Protein AF-A0A5J4TW29-F1 (afdb_monomer)

Solvent-accessible surface area (backbone atoms only — not comparable to full-atom values): 10721 Å² total; per-residue (Å²): 131,81,81,80,64,90,59,45,61,62,57,51,34,54,49,52,53,51,44,70,73,49,84,48,68,70,59,42,59,66,46,48,63,56,48,52,51,50,58,70,63,37,66,86,73,64,82,77,48,72,50,49,56,52,32,53,50,53,51,56,61,46,43,79,75,49,58,74,69,55,19,48,53,47,49,49,49,51,36,48,57,55,53,68,50,41,78,47,36,78,70,73,42,82,52,64,59,44,53,52,44,55,75,67,43,43,51,57,58,54,45,52,50,53,51,52,58,66,67,45,69,78,65,94,61,94,71,87,48,73,64,63,62,44,52,54,48,54,53,48,39,39,48,63,63,37,71,86,45,85,77,51,72,68,58,49,52,51,55,48,50,57,51,50,57,50,54,52,53,53,54,52,52,53,50,52,53,52,58,62,66,71,64,122

Nearest PDB structures (foldseek):
  4u2x-assembly1_D  TM=4.309E-01  e=1.223E+00  Homo sapiens
  4txr-assembly1_A  TM=4.169E-01  e=2.842E+00  Homo sapiens
  8cdj-assembly1_D  TM=3.980E-01  e=2.330E+00  Homo sapiens
  5f3p-assembly1_A  TM=2.237E-01  e=1.350E+00  Entamoeba histolytica
  5f3p-assembly1_B  TM=2.177E-01  e=5.981E+00  Entamoeba histolytica

pLDDT: mean 74.53, std 14.78, range [36.56, 93.69]

Foldseek 3Di:
DDPPPQQELVVLVVLLVVLVPDPDPVVSVVSLVVSLVSVLPYPDDDPPDPSNLVSLLSLLVPLQVDDPVSNLSSLVVLLCLLCNCVVVVVVVDDNPSLVSCVVSVSLVSLVVVLVVVLVPPPPPDPDPDPVLVSLVSSLSSSCSSCVVPPDDPVNVVSNVSSVVVNVVVVVVVVVVVVVVVVPD

Secondary structure (DSSP, 8-state):
--------HHHHHHHHHHHHH---HHHHHHHHHHHHHHHHTSPP-STT-HHHHHHHHHHHHHTTTS-HHHHHHHHHHHHHHHHTTHHHHTTT---HHHHHHHHTTHHHHHHHHHHHHHHS----S---STHHHHHHHHHHHHHHHHTTSPPPHHHHHHHHHHHHHHHHHHHHHHHHHHHHTT--

Mean predicted aligned error: 10.04 Å

Organism: NCBI:txid222440

Structure (mmCIF, N/CA/C/O backbone):
data_AF-A0A5J4TW29-F1
#
_entry.id   AF-A0A5J4TW29-F1
#
loop_
_atom_site.group_PDB
_atom_site.id
_atom_site.type_symbol
_atom_site.label_atom_id
_atom_site.label_alt_id
_atom_site.label_comp_id
_atom_site.label_asym_id
_atom_site.label_entity_id
_atom_site.label_seq_id
_atom_site.pdbx_PDB_ins_code
_atom_site.Cartn_x
_atom_site.Cartn_y
_atom_site.Cartn_z
_atom_site.occupancy
_atom_site.B_iso_or_equiv
_atom_site.auth_seq_id
_atom_site.auth_comp_id
_atom_site.auth_asym_id
_atom_site.auth_atom_id
_atom_site.pdbx_PDB_model_num
ATOM 1 N N . MET A 1 1 ? 11.255 29.509 -7.194 1.00 36.56 1 MET A N 1
ATOM 2 C CA . MET A 1 1 ? 10.999 28.112 -7.599 1.00 36.56 1 MET A CA 1
ATOM 3 C C . MET A 1 1 ? 12.297 27.361 -7.401 1.00 36.56 1 MET A C 1
ATOM 5 O O . MET A 1 1 ? 13.252 27.660 -8.103 1.00 36.56 1 MET A O 1
ATOM 9 N N . GLU A 1 2 ? 12.384 26.506 -6.385 1.00 37.00 2 GLU A N 1
ATOM 10 C CA . GLU A 1 2 ? 13.571 25.669 -6.191 1.00 37.00 2 GLU A CA 1
ATOM 11 C C . GLU A 1 2 ? 13.699 24.703 -7.373 1.00 37.00 2 GLU A C 1
ATOM 13 O O . GLU A 1 2 ? 12.714 24.090 -7.790 1.00 37.00 2 GLU A O 1
ATOM 18 N N . HIS A 1 3 ? 14.902 24.608 -7.942 1.00 38.72 3 HIS A N 1
ATOM 19 C CA . HIS A 1 3 ? 15.234 23.616 -8.955 1.00 38.72 3 HIS A CA 1
ATOM 20 C C . HIS A 1 3 ? 14.997 22.225 -8.363 1.00 38.72 3 HIS A C 1
ATOM 22 O O . HIS A 1 3 ? 15.774 21.764 -7.526 1.00 38.72 3 HIS A O 1
ATOM 28 N N . VAL A 1 4 ? 13.928 21.552 -8.793 1.00 48.81 4 VAL A N 1
ATOM 29 C CA . VAL A 1 4 ? 13.766 20.124 -8.531 1.00 48.81 4 VAL A CA 1
ATOM 30 C C . VAL A 1 4 ? 14.910 19.439 -9.270 1.00 48.81 4 VAL A C 1
ATOM 32 O O . VAL A 1 4 ? 14.955 19.400 -10.498 1.00 48.81 4 VAL A O 1
ATOM 35 N N . SER A 1 5 ? 15.895 19.012 -8.490 1.00 54.62 5 SER A N 1
ATOM 36 C CA . SER A 1 5 ? 17.047 18.218 -8.902 1.00 54.62 5 SER A CA 1
ATOM 37 C C . SER A 1 5 ? 16.583 17.025 -9.742 1.00 54.62 5 SER A C 1
ATOM 39 O O . SER A 1 5 ? 15.454 16.572 -9.577 1.00 54.62 5 SER A O 1
ATOM 41 N N . ASN A 1 6 ? 17.442 16.499 -10.622 1.00 66.81 6 ASN A N 1
ATOM 42 C CA . ASN A 1 6 ? 17.142 15.324 -11.451 1.00 66.81 6 ASN A CA 1
ATOM 43 C C . ASN A 1 6 ? 16.607 14.161 -10.589 1.00 66.81 6 ASN A C 1
ATOM 45 O O . ASN A 1 6 ? 17.381 13.423 -9.977 1.00 66.81 6 ASN A O 1
ATOM 49 N N . ILE A 1 7 ? 15.281 14.008 -10.525 1.00 76.25 7 ILE A N 1
ATOM 50 C CA . ILE A 1 7 ? 14.615 12.913 -9.823 1.00 76.25 7 ILE A CA 1
ATOM 51 C C . ILE A 1 7 ? 14.843 11.646 -10.643 1.00 76.25 7 ILE A C 1
ATOM 53 O O . ILE A 1 7 ? 14.504 11.574 -11.822 1.00 76.25 7 ILE A O 1
ATOM 57 N N . THR A 1 8 ? 15.436 10.636 -10.011 1.00 82.12 8 THR A N 1
ATOM 58 C CA . THR A 1 8 ? 15.751 9.351 -10.647 1.00 82.12 8 THR A CA 1
ATOM 59 C C . THR A 1 8 ? 15.129 8.204 -9.852 1.00 82.12 8 THR A C 1
ATOM 61 O O . THR A 1 8 ? 14.821 8.379 -8.671 1.00 82.12 8 THR A O 1
ATOM 64 N N . PRO A 1 9 ? 15.011 6.989 -10.424 1.00 82.38 9 PRO A N 1
ATOM 65 C CA . PRO A 1 9 ? 14.673 5.789 -9.655 1.00 82.38 9 PRO A CA 1
ATOM 66 C C . PRO A 1 9 ? 15.506 5.625 -8.375 1.00 82.38 9 PRO A C 1
ATOM 68 O O . PRO A 1 9 ? 14.999 5.175 -7.351 1.00 82.38 9 PRO A O 1
ATOM 71 N N . ARG A 1 10 ? 16.777 6.051 -8.392 1.00 87.25 10 ARG A N 1
ATOM 72 C CA . ARG A 1 10 ? 17.671 5.969 -7.229 1.00 87.25 10 ARG A CA 1
ATOM 73 C C . ARG A 1 10 ? 17.236 6.891 -6.089 1.00 87.25 10 ARG A C 1
ATOM 75 O O . ARG A 1 10 ? 17.415 6.528 -4.932 1.00 87.25 10 ARG A O 1
ATOM 82 N N . SER A 1 11 ? 16.602 8.021 -6.402 1.00 89.44 11 SER A N 1
ATOM 83 C CA . SER A 1 11 ? 16.023 8.935 -5.412 1.00 89.44 11 SER A CA 1
ATOM 84 C C . SER A 1 11 ? 14.931 8.255 -4.573 1.00 89.44 11 SER A C 1
ATOM 86 O O . SER A 1 11 ? 14.830 8.534 -3.381 1.00 89.44 11 SER A O 1
ATOM 88 N N . ILE A 1 12 ? 14.159 7.326 -5.158 1.00 89.25 12 ILE A N 1
ATOM 89 C CA . ILE A 1 12 ? 13.154 6.530 -4.428 1.00 89.25 12 ILE A CA 1
ATOM 90 C C . ILE A 1 12 ? 13.850 5.607 -3.427 1.00 89.25 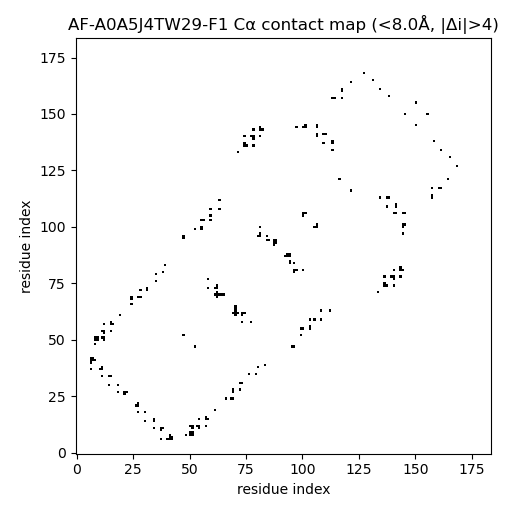12 ILE A C 1
ATOM 92 O O . ILE A 1 12 ? 13.497 5.597 -2.249 1.00 89.25 12 ILE A O 1
ATOM 96 N N . LEU A 1 13 ? 14.849 4.845 -3.885 1.00 90.62 13 LEU A N 1
ATOM 97 C CA . LEU A 1 13 ? 15.583 3.917 -3.025 1.00 90.62 13 LEU A CA 1
ATOM 98 C C . LEU A 1 13 ? 16.247 4.644 -1.851 1.00 90.62 13 LEU A C 1
ATOM 100 O O . LEU A 1 13 ? 16.105 4.211 -0.714 1.00 90.62 13 LEU A O 1
ATOM 104 N N . SER A 1 14 ? 16.912 5.772 -2.110 1.00 91.62 14 SER A N 1
ATOM 105 C CA . SER A 1 14 ? 17.542 6.566 -1.054 1.00 91.62 14 SER A CA 1
ATOM 106 C C . SER A 1 14 ? 16.532 7.090 -0.032 1.00 91.62 14 SER A C 1
ATOM 108 O O . SER A 1 14 ? 16.811 7.060 1.163 1.00 91.62 14 SER A O 1
ATOM 110 N N . ALA A 1 15 ? 15.345 7.524 -0.468 1.00 91.75 15 ALA A N 1
ATOM 111 C CA . ALA A 1 15 ? 14.292 7.965 0.444 1.00 91.75 15 ALA A CA 1
ATOM 112 C C . ALA A 1 15 ? 13.749 6.815 1.312 1.00 91.75 15 ALA A C 1
ATOM 114 O O . ALA A 1 15 ? 13.559 6.998 2.512 1.00 91.75 15 ALA A O 1
ATOM 115 N N . LEU A 1 16 ? 13.547 5.626 0.737 1.00 92.31 16 LEU A N 1
ATOM 116 C CA . LEU A 1 16 ? 13.102 4.445 1.484 1.00 92.31 16 LEU A CA 1
ATOM 117 C C . LEU A 1 16 ? 14.159 3.950 2.478 1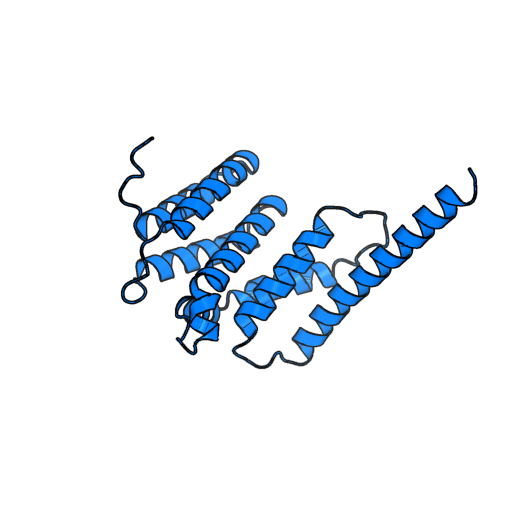.00 92.31 16 LEU A C 1
ATOM 119 O O . LEU A 1 16 ? 13.819 3.631 3.611 1.00 92.31 16 LEU A O 1
ATOM 123 N N . GLN A 1 17 ? 15.436 3.936 2.095 1.00 92.94 17 GLN A N 1
ATOM 124 C CA . GLN A 1 17 ? 16.529 3.589 3.009 1.00 92.94 17 GLN A CA 1
ATOM 125 C C . GLN A 1 17 ? 16.638 4.583 4.165 1.00 92.94 17 GLN A C 1
ATOM 127 O O . GLN A 1 17 ? 16.880 4.178 5.297 1.00 92.94 17 GLN A O 1
ATOM 132 N N . ALA A 1 18 ? 16.420 5.872 3.896 1.00 92.00 18 ALA A N 1
ATOM 133 C CA . ALA A 1 18 ? 16.378 6.877 4.946 1.00 92.00 18 ALA A CA 1
ATOM 134 C C . ALA A 1 18 ? 15.209 6.621 5.917 1.00 92.00 18 ALA A C 1
ATOM 136 O O . ALA A 1 18 ? 15.416 6.680 7.121 1.00 92.00 18 ALA A O 1
ATOM 137 N N . ILE A 1 19 ? 14.022 6.243 5.421 1.00 90.19 19 ILE A N 1
ATOM 138 C CA . ILE A 1 19 ? 12.899 5.826 6.283 1.00 90.19 19 ILE A CA 1
ATOM 139 C C . ILE A 1 19 ? 13.272 4.606 7.138 1.00 90.19 19 ILE A C 1
ATOM 141 O O . ILE A 1 19 ? 12.955 4.588 8.320 1.00 90.19 19 ILE A O 1
ATOM 145 N N . HIS A 1 20 ? 13.958 3.608 6.568 1.00 89.25 20 HIS A N 1
ATOM 146 C CA . HIS A 1 20 ? 14.333 2.380 7.280 1.00 89.25 20 HIS A CA 1
ATOM 147 C C . HIS A 1 20 ? 15.212 2.637 8.511 1.00 89.25 20 HIS A C 1
ATOM 149 O O . HIS A 1 20 ? 15.029 2.006 9.550 1.00 89.25 20 HIS A O 1
ATOM 155 N N . ILE A 1 21 ? 16.185 3.544 8.385 1.00 90.69 21 ILE A N 1
ATOM 156 C CA . ILE A 1 21 ? 17.140 3.845 9.460 1.00 90.69 21 ILE A CA 1
ATOM 157 C C . ILE A 1 21 ? 16.604 4.874 10.462 1.00 90.69 21 ILE A C 1
ATOM 159 O O . ILE A 1 21 ? 17.144 4.998 11.559 1.00 90.69 21 ILE A O 1
ATOM 163 N N . THR A 1 22 ? 15.565 5.631 10.103 1.00 91.00 22 THR A N 1
ATOM 164 C CA . THR A 1 22 ? 14.915 6.571 11.015 1.00 91.00 22 THR A CA 1
ATOM 165 C C . THR A 1 22 ? 14.023 5.802 11.985 1.00 91.00 22 THR A C 1
ATOM 167 O O . THR A 1 22 ? 13.128 5.074 11.578 1.00 91.00 22 THR A O 1
ATOM 170 N N . HIS A 1 23 ? 14.238 5.981 13.288 1.00 88.06 23 HIS A N 1
ATOM 171 C CA . HIS A 1 23 ? 13.445 5.303 14.323 1.00 88.06 23 HIS A CA 1
ATOM 172 C C . HIS A 1 23 ? 12.260 6.133 14.837 1.00 88.06 23 HIS A C 1
ATOM 174 O O . HIS A 1 23 ? 11.355 5.591 15.468 1.00 88.06 23 HIS A O 1
ATOM 180 N N . SER A 1 24 ? 12.254 7.444 14.582 1.00 93.62 24 SER A N 1
ATOM 181 C CA . SER A 1 24 ? 11.171 8.335 14.998 1.00 93.62 24 SER A CA 1
ATOM 182 C C . SER A 1 24 ? 9.999 8.269 14.020 1.00 93.62 24 SER A C 1
ATOM 184 O O . SER A 1 24 ? 10.126 8.646 12.855 1.00 93.62 24 SER A O 1
ATOM 186 N N . GLU A 1 25 ? 8.833 7.844 14.510 1.00 91.56 25 GLU A N 1
ATOM 187 C CA . GLU A 1 25 ? 7.578 7.832 13.750 1.00 91.56 25 GLU A CA 1
ATOM 188 C C . GLU A 1 25 ? 7.261 9.203 13.138 1.00 91.56 25 GLU A C 1
ATOM 190 O O . GLU A 1 25 ? 6.950 9.298 11.952 1.00 91.56 25 GLU A O 1
ATOM 195 N N . GLU A 1 26 ? 7.381 10.277 13.921 1.00 93.69 26 GLU A N 1
ATOM 196 C CA . GLU A 1 26 ? 7.067 11.633 13.463 1.00 93.69 26 GLU A CA 1
ATOM 197 C C . GLU A 1 26 ? 7.988 12.072 12.314 1.00 93.69 26 GLU A C 1
ATOM 199 O O . GLU A 1 26 ? 7.544 12.691 11.343 1.00 93.69 26 GLU A O 1
ATOM 204 N N . GLU A 1 27 ? 9.276 11.733 12.397 1.00 93.50 27 GLU A N 1
ATOM 205 C CA . GLU A 1 27 ? 10.243 12.046 11.345 1.00 93.50 27 GLU A CA 1
ATOM 206 C C . GLU A 1 27 ? 9.968 11.241 10.077 1.00 93.50 27 GLU A C 1
ATOM 208 O O . GLU A 1 27 ? 9.950 11.818 8.987 1.00 93.50 27 GLU A O 1
ATOM 213 N N . ILE A 1 28 ? 9.659 9.946 10.207 1.00 92.75 28 ILE A N 1
ATOM 214 C CA . ILE A 1 28 ? 9.258 9.109 9.070 1.00 92.75 28 ILE A CA 1
ATOM 215 C C . ILE A 1 28 ? 8.032 9.712 8.378 1.00 92.75 28 ILE A C 1
ATOM 217 O O . ILE A 1 28 ? 8.025 9.887 7.157 1.00 92.75 28 ILE A O 1
ATOM 221 N N . LEU A 1 29 ? 7.003 10.086 9.143 1.00 92.62 29 LEU A N 1
ATOM 222 C CA . LEU A 1 29 ? 5.780 10.674 8.595 1.00 92.62 29 LEU A CA 1
ATOM 223 C C . LEU A 1 29 ? 6.053 11.994 7.853 1.00 92.62 29 LEU A C 1
ATOM 225 O O . LEU A 1 29 ? 5.417 12.256 6.833 1.00 92.62 29 LEU A O 1
ATOM 229 N N . LYS A 1 30 ? 7.043 12.793 8.278 1.00 93.56 30 LYS A N 1
ATOM 230 C CA . LYS A 1 30 ? 7.491 14.000 7.551 1.00 93.56 30 LYS A CA 1
ATOM 231 C C . LYS A 1 30 ? 8.233 13.684 6.245 1.00 93.56 30 LYS A C 1
ATOM 233 O O . LYS A 1 30 ? 8.268 14.520 5.338 1.00 93.56 30 LYS A O 1
ATOM 238 N N . MET A 1 31 ? 8.829 12.500 6.121 1.00 93.69 31 MET A N 1
ATOM 239 C CA . MET A 1 31 ? 9.558 12.071 4.922 1.00 93.69 31 MET A CA 1
ATOM 240 C C . MET A 1 31 ? 8.640 11.499 3.838 1.00 93.69 31 MET A C 1
ATOM 242 O O . MET A 1 31 ? 8.923 11.656 2.648 1.00 93.69 31 MET A O 1
ATOM 246 N N . ILE A 1 32 ? 7.519 10.884 4.218 1.00 92.56 32 ILE A N 1
ATOM 247 C CA . ILE A 1 32 ? 6.607 10.228 3.271 1.00 92.56 32 ILE A CA 1
ATOM 248 C C . ILE A 1 32 ? 6.036 11.177 2.199 1.00 92.56 32 ILE A C 1
ATOM 250 O O . ILE A 1 32 ? 6.039 10.797 1.024 1.00 92.56 32 ILE A O 1
ATOM 254 N N . PRO A 1 33 ? 5.601 12.415 2.507 1.00 91.38 33 PRO A N 1
ATOM 255 C CA . PRO A 1 33 ? 5.170 13.362 1.479 1.00 91.38 33 PRO A CA 1
ATOM 256 C C . PRO A 1 33 ? 6.255 13.647 0.433 1.00 91.38 33 PRO A C 1
ATOM 258 O O . PRO A 1 33 ? 5.959 13.735 -0.759 1.00 91.38 33 PRO A O 1
ATOM 261 N N . LYS A 1 34 ? 7.528 13.718 0.852 1.00 90.12 34 LYS A N 1
ATOM 262 C CA . LYS A 1 34 ? 8.661 13.886 -0.070 1.00 90.12 34 LYS A CA 1
ATOM 263 C C . LYS A 1 34 ? 8.833 12.654 -0.955 1.00 90.12 34 LYS A C 1
ATOM 265 O O . LYS A 1 34 ? 9.016 12.801 -2.159 1.00 90.12 34 LYS A O 1
ATOM 270 N N . LEU A 1 35 ? 8.707 11.451 -0.393 1.00 91.75 35 LEU A N 1
ATOM 271 C CA . LEU A 1 35 ? 8.726 10.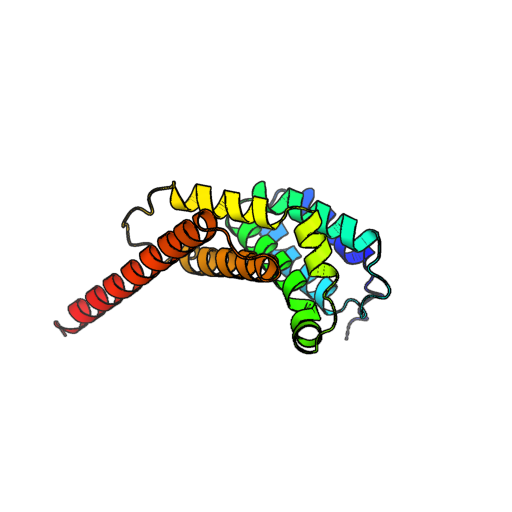209 -1.168 1.00 91.75 35 LEU A CA 1
ATOM 272 C C . LEU A 1 35 ? 7.597 10.174 -2.213 1.00 91.75 35 LEU A C 1
ATOM 274 O O . LEU A 1 35 ? 7.864 9.852 -3.369 1.00 91.75 35 LEU A O 1
ATOM 278 N N . ARG A 1 36 ? 6.367 10.579 -1.861 1.00 89.38 36 ARG A N 1
ATOM 279 C CA . ARG A 1 36 ? 5.257 10.698 -2.832 1.00 89.38 36 ARG A CA 1
ATOM 280 C C . ARG A 1 36 ? 5.598 11.646 -3.975 1.00 89.38 36 ARG A C 1
ATOM 282 O O . ARG A 1 36 ? 5.364 11.300 -5.128 1.00 89.38 36 ARG A O 1
ATOM 289 N N . LEU A 1 37 ? 6.176 12.808 -3.668 1.00 85.75 37 LEU A N 1
ATOM 290 C CA . LEU A 1 37 ? 6.603 13.780 -4.679 1.00 85.75 37 LEU A CA 1
ATOM 291 C C . LEU A 1 37 ? 7.703 13.223 -5.591 1.00 85.75 37 LEU A C 1
ATOM 293 O O . LEU A 1 37 ? 7.644 13.442 -6.800 1.00 85.75 37 LEU A O 1
ATOM 297 N N . ILE A 1 38 ? 8.675 12.485 -5.044 1.00 87.25 38 ILE A N 1
ATOM 298 C CA . ILE A 1 38 ? 9.718 11.808 -5.832 1.00 87.25 38 ILE A CA 1
ATOM 299 C C . ILE A 1 38 ? 9.084 10.794 -6.786 1.00 87.25 38 ILE A C 1
ATOM 301 O O . ILE A 1 38 ? 9.433 10.757 -7.962 1.00 87.25 38 ILE A O 1
ATOM 305 N N . ILE A 1 39 ? 8.140 9.986 -6.296 1.00 85.56 39 ILE A N 1
ATOM 306 C CA . ILE A 1 39 ? 7.458 8.993 -7.126 1.00 85.56 39 ILE A CA 1
ATOM 307 C C . ILE A 1 39 ? 6.628 9.694 -8.198 1.00 85.56 39 ILE A C 1
ATOM 309 O O . ILE A 1 39 ? 6.769 9.347 -9.356 1.00 85.56 39 ILE A O 1
ATOM 313 N N . TYR A 1 40 ? 5.818 10.699 -7.860 1.00 83.44 40 TYR A N 1
ATOM 314 C CA . TYR A 1 40 ? 4.970 11.411 -8.823 1.00 83.44 40 TYR A CA 1
ATOM 315 C C . TYR A 1 40 ? 5.776 12.003 -9.987 1.00 83.44 40 TYR A C 1
ATOM 317 O O . TYR A 1 40 ? 5.425 11.805 -11.147 1.00 83.44 40 TYR A O 1
ATOM 325 N N . ASN A 1 41 ? 6.887 12.673 -9.669 1.00 81.00 41 ASN A N 1
ATOM 326 C CA . ASN A 1 41 ? 7.725 13.378 -10.640 1.00 81.00 41 ASN A CA 1
ATOM 327 C C . ASN A 1 41 ? 8.774 12.491 -11.326 1.00 81.00 41 ASN A C 1
ATOM 329 O O . ASN A 1 41 ? 9.610 13.008 -12.067 1.00 81.00 41 ASN A O 1
ATOM 333 N N . LEU A 1 42 ? 8.783 11.177 -11.082 1.00 77.56 42 LEU A N 1
ATOM 334 C CA . LEU A 1 42 ? 9.668 10.294 -11.836 1.00 77.56 42 LEU A CA 1
ATOM 335 C C . LEU A 1 42 ? 9.285 10.397 -13.327 1.00 77.56 42 LEU A C 1
ATOM 337 O O . LEU A 1 42 ? 8.097 10.290 -13.635 1.00 77.56 42 LEU A O 1
ATOM 341 N N . PRO A 1 43 ? 10.225 10.551 -14.265 1.00 71.62 43 PRO A N 1
ATOM 342 C CA . PRO A 1 43 ? 9.889 10.457 -15.684 1.00 71.62 43 PRO A CA 1
ATOM 343 C C . PRO A 1 43 ? 9.198 9.117 -15.994 1.00 71.62 43 PRO A C 1
ATOM 345 O O . PRO A 1 43 ? 9.426 8.130 -15.280 1.00 71.62 43 PRO A O 1
ATOM 348 N N . GLN A 1 44 ? 8.343 9.093 -17.032 1.00 64.88 44 GLN A N 1
ATOM 349 C CA . GLN A 1 44 ? 7.730 7.853 -17.524 1.00 64.88 44 GLN A CA 1
ATOM 350 C C . GLN A 1 44 ? 8.828 6.801 -17.670 1.00 64.88 44 GLN A C 1
ATOM 352 O O . GLN A 1 44 ? 9.876 7.047 -18.271 1.00 64.88 44 GLN A O 1
ATOM 357 N N . LEU A 1 45 ? 8.623 5.668 -17.006 1.00 57.91 45 LEU A N 1
ATOM 358 C CA . LEU A 1 45 ? 9.655 4.664 -16.834 1.00 57.91 45 LEU A CA 1
ATOM 359 C C . LEU A 1 45 ? 9.959 4.006 -18.186 1.00 57.91 45 LEU A C 1
ATOM 361 O O . LEU A 1 45 ? 9.258 3.091 -18.616 1.00 57.91 45 LEU A O 1
ATOM 365 N N . GLU A 1 46 ? 11.063 4.411 -18.816 1.00 51.47 46 GLU A N 1
ATOM 366 C CA . GLU A 1 46 ? 11.829 3.528 -19.701 1.00 51.47 46 GLU A CA 1
ATOM 367 C C . GLU A 1 46 ? 12.056 2.167 -19.010 1.00 51.47 46 GLU A C 1
ATOM 369 O O . GLU A 1 46 ? 12.037 2.116 -17.772 1.00 51.47 46 GLU A O 1
ATOM 374 N N . PRO A 1 47 ? 12.200 1.056 -19.771 1.00 52.69 47 PRO A N 1
ATOM 375 C CA . PRO A 1 47 ? 11.908 -0.309 -19.328 1.00 52.69 47 PRO A CA 1
ATOM 376 C C . PRO A 1 47 ? 12.273 -0.545 -17.866 1.00 52.69 47 PRO A C 1
ATOM 378 O O . PRO A 1 47 ? 13.444 -0.627 -17.507 1.00 52.69 47 PRO A O 1
ATOM 381 N N . PHE A 1 48 ? 11.215 -0.578 -17.051 1.00 64.69 48 PHE A N 1
ATOM 382 C CA . PHE A 1 48 ? 11.177 -0.753 -15.604 1.00 64.69 48 PHE A CA 1
ATOM 383 C C . PHE A 1 48 ? 12.537 -1.080 -14.968 1.00 64.69 48 PHE A C 1
ATOM 385 O O . PHE A 1 48 ? 12.942 -2.240 -14.880 1.00 64.69 48 PHE A O 1
ATOM 392 N N . SER A 1 49 ? 13.272 -0.035 -14.571 1.00 70.69 49 SER A N 1
ATOM 393 C CA . SER A 1 49 ? 14.665 -0.193 -14.147 1.00 70.69 49 SER A CA 1
ATOM 394 C C . SER A 1 49 ? 14.798 -1.130 -12.938 1.00 70.69 49 SER A C 1
ATOM 396 O O . SER A 1 49 ? 13.974 -1.107 -12.020 1.00 70.69 49 SER A O 1
ATOM 398 N N . HIS A 1 50 ? 15.888 -1.902 -12.894 1.00 81.62 50 HIS A N 1
ATOM 399 C CA . HIS A 1 50 ? 16.271 -2.757 -11.760 1.00 81.62 50 HIS A CA 1
ATOM 400 C C . HIS A 1 50 ? 16.161 -2.038 -10.399 1.00 81.62 50 HIS A C 1
ATOM 402 O O . HIS A 1 50 ? 15.790 -2.640 -9.395 1.00 81.62 50 HIS A O 1
ATOM 408 N N . ILE A 1 51 ? 16.405 -0.725 -10.380 1.00 83.44 51 ILE A N 1
ATOM 409 C CA . ILE A 1 51 ? 16.325 0.109 -9.181 1.00 83.44 51 ILE A CA 1
ATOM 410 C C . ILE A 1 51 ? 14.895 0.197 -8.635 1.00 83.44 51 ILE A C 1
ATOM 412 O O . ILE A 1 51 ? 14.725 0.114 -7.424 1.00 83.44 51 ILE A O 1
ATOM 416 N N . ILE A 1 52 ? 13.865 0.293 -9.484 1.00 82.81 52 ILE A N 1
ATOM 417 C CA . ILE A 1 52 ? 12.471 0.317 -9.006 1.00 82.81 52 ILE A CA 1
ATOM 418 C C . ILE A 1 52 ? 12.108 -1.010 -8.344 1.00 82.81 52 ILE A C 1
ATOM 420 O O . ILE A 1 52 ? 11.458 -1.016 -7.302 1.00 82.81 52 ILE A O 1
ATOM 424 N N . ARG A 1 53 ? 12.584 -2.136 -8.890 1.00 87.44 53 ARG A N 1
ATOM 425 C CA . ARG A 1 53 ? 12.411 -3.445 -8.246 1.00 87.44 53 ARG A CA 1
ATOM 426 C C . ARG A 1 53 ? 13.036 -3.457 -6.850 1.00 87.44 53 ARG A C 1
ATOM 428 O O . ARG A 1 53 ? 12.378 -3.889 -5.910 1.00 87.44 53 ARG A O 1
ATOM 435 N N . ILE A 1 54 ? 14.261 -2.945 -6.702 1.00 90.06 54 ILE A N 1
ATOM 436 C CA . ILE A 1 54 ? 14.919 -2.824 -5.390 1.00 90.06 54 ILE A CA 1
ATOM 437 C C . ILE A 1 54 ? 14.106 -1.916 -4.456 1.00 90.06 54 ILE A C 1
ATOM 439 O O . ILE A 1 54 ? 13.876 -2.282 -3.308 1.00 90.06 54 ILE A O 1
ATOM 443 N N . SER A 1 55 ? 13.611 -0.772 -4.937 1.00 90.50 55 SER A N 1
ATOM 444 C CA . SER A 1 55 ? 12.759 0.120 -4.141 1.00 90.50 55 SER A CA 1
ATOM 445 C C . SER A 1 55 ? 11.478 -0.568 -3.660 1.00 90.50 55 SER A C 1
ATOM 447 O O . SER A 1 55 ? 11.095 -0.409 -2.507 1.00 90.50 55 SER A O 1
ATOM 449 N N . LEU A 1 56 ? 10.820 -1.364 -4.504 1.00 89.56 56 LEU A N 1
ATOM 450 C CA . LEU A 1 56 ? 9.614 -2.098 -4.111 1.00 89.56 56 LEU A CA 1
ATOM 451 C C . LEU A 1 56 ? 9.912 -3.233 -3.119 1.00 89.56 56 LEU A C 1
ATOM 453 O O . LEU A 1 56 ? 9.089 -3.502 -2.245 1.00 89.56 56 LEU A O 1
ATOM 457 N N . ILE A 1 57 ? 11.087 -3.866 -3.210 1.00 91.44 57 ILE A N 1
ATOM 458 C CA . ILE A 1 57 ? 11.565 -4.827 -2.201 1.00 91.44 57 ILE A CA 1
ATOM 459 C C . ILE A 1 57 ? 11.755 -4.126 -0.854 1.00 91.44 57 ILE A C 1
ATOM 461 O O . ILE A 1 57 ? 11.252 -4.605 0.161 1.00 91.44 57 ILE A O 1
ATOM 465 N N . GLU A 1 58 ? 12.428 -2.977 -0.849 1.00 91.75 58 GLU A N 1
ATOM 466 C CA . GLU A 1 58 ? 12.654 -2.192 0.365 1.00 91.75 58 GLU A CA 1
ATOM 467 C C . GLU A 1 58 ? 11.322 -1.767 1.005 1.00 91.75 58 GLU A C 1
ATOM 469 O O . GLU A 1 58 ? 11.078 -2.005 2.187 1.00 91.75 58 GLU A O 1
ATOM 474 N N . LEU A 1 59 ? 10.394 -1.254 0.194 1.00 91.81 59 LEU A N 1
ATOM 475 C CA . LEU A 1 59 ? 9.052 -0.881 0.636 1.00 91.81 59 LEU A CA 1
ATOM 476 C C . LEU A 1 59 ? 8.273 -2.074 1.224 1.00 91.81 59 LEU A C 1
ATOM 478 O O . LEU A 1 59 ? 7.653 -1.947 2.281 1.00 91.81 59 LEU A O 1
ATOM 482 N N . LYS A 1 60 ? 8.324 -3.249 0.578 1.00 90.44 60 LYS A N 1
ATOM 483 C CA . LYS A 1 60 ? 7.709 -4.487 1.092 1.00 90.44 60 LYS A CA 1
ATOM 484 C C . LYS A 1 60 ? 8.241 -4.836 2.480 1.00 90.44 60 LYS A C 1
ATOM 486 O O . LYS A 1 60 ? 7.466 -5.247 3.350 1.00 90.44 60 LYS A O 1
ATOM 491 N N . ASN A 1 61 ? 9.551 -4.729 2.675 1.00 88.75 61 ASN A N 1
ATOM 492 C CA . ASN A 1 61 ? 10.171 -5.083 3.943 1.00 88.75 61 ASN A CA 1
ATOM 493 C C . ASN A 1 61 ? 9.619 -4.197 5.064 1.00 88.75 61 ASN A C 1
ATOM 495 O O . ASN A 1 61 ? 9.182 -4.740 6.072 1.00 88.75 61 ASN A O 1
ATOM 499 N N . GLN A 1 62 ? 9.480 -2.892 4.830 1.00 88.25 62 GLN A N 1
ATOM 500 C CA . GLN A 1 62 ? 9.076 -1.918 5.849 1.00 88.25 62 GLN A CA 1
ATOM 501 C C . GLN A 1 62 ? 7.590 -1.966 6.253 1.00 88.25 62 GLN A C 1
ATOM 503 O O . GLN A 1 62 ? 7.277 -1.823 7.430 1.00 88.25 62 GLN A O 1
ATOM 508 N N . ILE A 1 63 ? 6.654 -2.217 5.328 1.00 85.75 63 ILE A N 1
ATOM 509 C CA . ILE A 1 63 ? 5.194 -2.116 5.587 1.00 85.75 63 ILE A CA 1
ATOM 510 C C . ILE A 1 63 ? 4.690 -2.944 6.782 1.00 85.75 63 ILE A C 1
ATOM 512 O O . ILE A 1 63 ? 3.667 -2.606 7.369 1.00 85.75 63 ILE A O 1
ATOM 516 N N . GLY A 1 64 ? 5.359 -4.044 7.126 1.00 76.06 64 GLY A N 1
ATOM 517 C CA . GLY A 1 64 ? 4.946 -4.912 8.235 1.00 76.06 64 GLY A CA 1
ATOM 518 C C . GLY A 1 64 ? 5.686 -4.684 9.551 1.00 76.06 64 GLY A C 1
ATOM 519 O O . GLY A 1 64 ? 5.250 -5.224 10.557 1.00 76.06 64 GLY A O 1
ATOM 520 N N . GLU A 1 65 ? 6.781 -3.922 9.543 1.00 80.56 65 GLU A N 1
ATOM 521 C CA . GLU A 1 65 ? 7.674 -3.774 10.705 1.00 80.56 65 GLU A CA 1
ATOM 522 C C . GLU A 1 65 ? 7.484 -2.427 11.423 1.00 80.56 65 GLU A C 1
ATOM 524 O O . GLU A 1 65 ? 8.032 -2.201 12.498 1.00 80.56 65 GLU A O 1
ATOM 529 N N . CYS A 1 66 ? 6.731 -1.504 10.819 1.00 81.31 66 CYS A N 1
ATOM 530 C CA . CYS A 1 66 ? 6.538 -0.153 11.333 1.00 81.31 66 CYS A CA 1
ATOM 531 C C . CYS A 1 66 ? 5.289 -0.015 12.219 1.00 81.31 66 CYS A C 1
ATOM 533 O O . CYS A 1 66 ? 4.366 -0.825 12.165 1.00 81.31 66 CYS A O 1
ATOM 535 N N . GLN A 1 67 ? 5.229 1.088 12.974 1.00 81.50 67 GLN A N 1
ATOM 536 C CA . GLN A 1 67 ? 4.035 1.511 13.715 1.00 81.50 67 GLN A CA 1
ATOM 537 C C . GLN A 1 67 ? 2.826 1.715 12.784 1.00 81.50 67 GLN A C 1
ATOM 539 O O . GLN A 1 67 ? 2.987 2.065 11.613 1.00 81.50 67 GLN A O 1
ATOM 544 N N . ASN A 1 68 ? 1.606 1.564 13.314 1.00 80.25 68 ASN A N 1
ATOM 545 C CA . ASN A 1 68 ? 0.347 1.577 12.546 1.00 80.25 68 ASN A CA 1
ATOM 546 C C . ASN A 1 68 ? 0.168 2.799 11.617 1.00 80.25 68 ASN A C 1
ATOM 548 O O . ASN A 1 68 ? -0.391 2.689 10.521 1.00 80.25 68 ASN A O 1
ATOM 552 N N . SER A 1 69 ? 0.602 3.980 12.052 1.00 84.12 69 SER A N 1
ATOM 553 C CA . SER A 1 69 ? 0.536 5.235 11.288 1.00 84.12 69 SER A CA 1
ATOM 554 C C . SER A 1 69 ? 1.489 5.225 10.085 1.00 84.12 69 SER A C 1
ATOM 556 O O . SER A 1 69 ? 1.073 5.516 8.964 1.00 84.12 69 SER A O 1
ATOM 558 N N . VAL A 1 70 ? 2.742 4.819 10.292 1.00 88.88 70 VAL A N 1
ATOM 559 C CA . VAL A 1 70 ? 3.761 4.676 9.246 1.00 88.88 70 VAL A CA 1
ATOM 560 C C . VAL A 1 70 ? 3.373 3.559 8.290 1.00 88.88 70 VAL A C 1
ATOM 562 O O . VAL A 1 70 ? 3.387 3.757 7.082 1.00 88.88 70 VAL A O 1
ATOM 565 N N . GLN A 1 71 ? 2.948 2.410 8.812 1.00 86.94 71 GLN A N 1
ATOM 566 C CA . GLN A 1 71 ? 2.449 1.285 8.027 1.00 86.94 71 GLN A CA 1
ATOM 567 C C . GLN A 1 71 ? 1.330 1.717 7.070 1.00 86.94 71 GLN A C 1
ATOM 569 O O . GLN A 1 71 ? 1.363 1.384 5.884 1.00 86.94 71 GLN A O 1
ATOM 574 N N . ARG A 1 72 ? 0.354 2.491 7.557 1.00 87.25 72 ARG A N 1
ATOM 575 C CA . ARG A 1 72 ? -0.713 3.062 6.724 1.00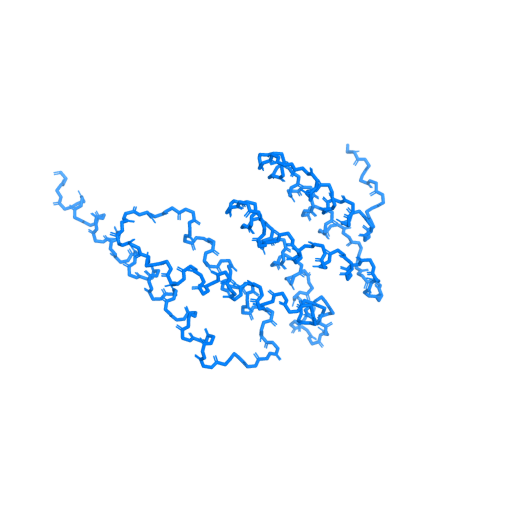 87.25 72 ARG A CA 1
ATOM 576 C C . ARG A 1 72 ? -0.162 3.917 5.600 1.00 87.25 72 ARG A C 1
ATOM 578 O O . ARG A 1 72 ? -0.583 3.769 4.454 1.00 87.25 72 ARG A O 1
ATOM 585 N N . GLU A 1 73 ? 0.765 4.802 5.923 1.00 90.50 73 GLU A N 1
ATOM 586 C CA . GLU A 1 73 ? 1.349 5.697 4.941 1.00 90.50 73 GLU A CA 1
ATOM 587 C C . GLU A 1 73 ? 2.236 4.960 3.924 1.00 90.50 73 GLU A C 1
ATOM 589 O O . GLU A 1 73 ? 2.180 5.265 2.735 1.00 90.50 73 GLU A O 1
ATOM 594 N N . LEU A 1 74 ? 2.953 3.910 4.321 1.00 91.44 74 LEU A N 1
ATOM 595 C CA . LEU A 1 74 ? 3.698 3.048 3.399 1.00 91.44 74 LEU A CA 1
ATOM 596 C C . LEU A 1 74 ? 2.770 2.206 2.506 1.00 91.44 74 LEU A C 1
ATOM 598 O O . LEU A 1 74 ? 3.048 2.024 1.321 1.00 91.44 74 LEU A O 1
ATOM 602 N N . ILE A 1 75 ? 1.627 1.742 3.018 1.00 90.50 75 ILE A N 1
ATOM 603 C CA . ILE A 1 75 ? 0.601 1.074 2.197 1.00 90.50 75 ILE A CA 1
ATOM 604 C C . ILE A 1 75 ? -0.024 2.054 1.204 1.00 90.50 75 ILE A C 1
ATOM 606 O O . ILE A 1 75 ? -0.290 1.677 0.062 1.00 90.50 75 ILE A O 1
ATOM 610 N N . ASN A 1 76 ? -0.204 3.318 1.596 1.00 89.69 76 ASN A N 1
ATOM 611 C CA . ASN A 1 76 ? -0.590 4.374 0.666 1.00 89.69 76 ASN A CA 1
ATOM 612 C C . ASN A 1 76 ? 0.466 4.564 -0.436 1.00 89.69 76 ASN A C 1
ATOM 614 O O . ASN A 1 76 ? 0.091 4.773 -1.585 1.00 89.69 76 ASN A O 1
ATOM 618 N N . ILE A 1 77 ? 1.766 4.475 -0.123 1.00 90.81 77 ILE A N 1
ATOM 619 C CA . ILE A 1 77 ? 2.827 4.506 -1.145 1.00 90.81 77 ILE A CA 1
ATOM 620 C C . ILE A 1 77 ? 2.701 3.323 -2.111 1.00 90.81 77 ILE A C 1
ATOM 622 O O . ILE A 1 77 ? 2.815 3.524 -3.317 1.00 90.81 77 ILE A O 1
ATOM 626 N N . VAL A 1 78 ? 2.423 2.107 -1.624 1.00 89.62 78 VAL A N 1
ATOM 627 C CA . VAL A 1 78 ? 2.177 0.950 -2.509 1.00 89.62 78 VAL A CA 1
ATOM 628 C C . VAL A 1 78 ? 0.978 1.193 -3.408 1.00 89.62 78 VAL A C 1
ATOM 630 O O . VAL A 1 78 ? 1.083 0.959 -4.607 1.00 89.62 78 VAL A O 1
ATOM 633 N N . ALA A 1 79 ? -0.136 1.674 -2.848 1.00 83.44 79 ALA A N 1
ATOM 634 C CA . ALA A 1 79 ? -1.327 2.021 -3.619 1.00 83.44 79 ALA A CA 1
ATOM 635 C C . ALA A 1 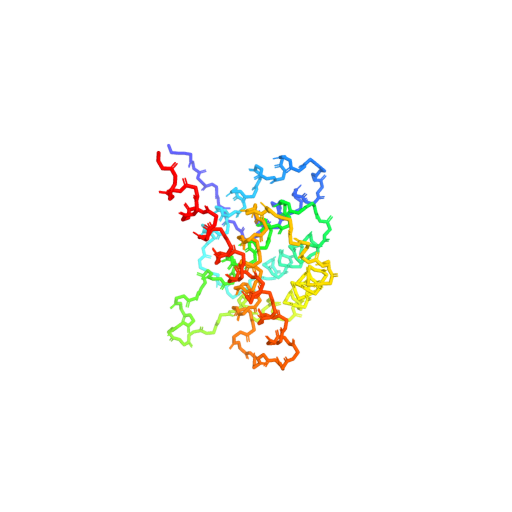79 ? -0.987 3.037 -4.710 1.00 83.44 79 ALA A C 1
ATOM 637 O O . ALA A 1 79 ? -1.329 2.837 -5.868 1.00 83.44 79 ALA A O 1
ATOM 638 N N . PHE A 1 80 ? -0.229 4.072 -4.347 1.00 85.38 80 PHE A N 1
ATOM 639 C CA . PHE A 1 80 ? 0.213 5.112 -5.260 1.00 85.38 80 PHE A CA 1
ATOM 640 C C . PHE A 1 80 ? 1.087 4.564 -6.393 1.00 85.38 80 PHE A C 1
ATOM 642 O O . PHE A 1 80 ? 0.859 4.910 -7.544 1.00 85.38 80 PHE A O 1
ATOM 649 N N . PHE A 1 81 ? 2.036 3.665 -6.103 1.00 84.25 81 PHE A N 1
ATOM 650 C CA . PHE A 1 81 ? 2.803 2.959 -7.136 1.00 84.25 81 PHE A CA 1
ATOM 651 C C . PHE A 1 81 ? 1.901 2.144 -8.058 1.00 84.25 81 PHE A C 1
ATOM 653 O O . PHE A 1 81 ? 2.021 2.238 -9.274 1.00 84.25 81 PHE A O 1
ATOM 660 N N . ALA A 1 82 ? 0.998 1.357 -7.479 1.00 78.19 82 ALA A N 1
ATOM 661 C CA . ALA A 1 82 ? 0.043 0.543 -8.214 1.00 78.19 82 ALA A CA 1
ATOM 662 C C . ALA A 1 82 ? -0.810 1.404 -9.165 1.00 78.19 82 ALA A C 1
ATOM 664 O O . ALA A 1 82 ? -0.980 1.072 -10.332 1.00 78.19 82 ALA A O 1
ATOM 665 N N . GLU A 1 83 ? -1.338 2.522 -8.675 1.00 76.62 83 GLU A N 1
ATOM 666 C CA . GLU A 1 83 ? -2.269 3.389 -9.401 1.00 76.62 83 GLU A CA 1
ATOM 667 C C . GLU A 1 83 ? -1.590 4.310 -10.428 1.00 76.62 83 GLU A C 1
ATOM 669 O O . GLU A 1 83 ? -2.273 4.850 -11.297 1.00 76.62 83 GLU A O 1
ATOM 674 N N . ARG A 1 84 ? -0.265 4.471 -10.365 1.00 75.00 84 ARG A N 1
ATOM 675 C CA . ARG A 1 84 ? 0.480 5.484 -11.120 1.00 75.00 84 ARG A CA 1
ATOM 676 C C . ARG A 1 84 ? 0.335 5.398 -12.642 1.00 75.00 84 ARG A C 1
ATOM 678 O O . ARG A 1 84 ? 0.247 6.435 -13.285 1.00 75.00 84 ARG A O 1
ATOM 685 N N . ASP A 1 85 ? 0.242 4.187 -13.183 1.00 63.97 85 ASP A N 1
ATOM 686 C CA . ASP A 1 85 ? 0.078 3.937 -14.624 1.00 63.97 85 ASP A CA 1
ATOM 687 C C . ASP A 1 85 ? -1.295 3.304 -14.934 1.00 63.97 85 ASP A C 1
ATOM 689 O O . ASP A 1 85 ? -1.515 2.687 -15.977 1.00 63.97 85 ASP A O 1
ATOM 693 N N . ASN A 1 86 ? -2.252 3.425 -14.006 1.00 61.91 86 ASN A N 1
ATOM 694 C CA . ASN A 1 86 ? -3.562 2.781 -14.118 1.00 61.91 86 ASN A CA 1
ATOM 695 C C . ASN A 1 86 ? -4.392 3.352 -15.284 1.00 61.91 86 ASN A C 1
ATOM 697 O O . ASN A 1 86 ? -5.152 2.627 -15.917 1.00 61.91 86 ASN A O 1
ATOM 701 N N . GLU A 1 87 ? -4.210 4.628 -15.634 1.00 52.16 87 GLU A N 1
ATOM 702 C CA . GLU A 1 87 ? -4.872 5.226 -16.804 1.00 52.16 87 GLU A CA 1
ATOM 703 C C . GLU A 1 87 ? -4.379 4.650 -18.143 1.00 52.16 87 GLU A C 1
ATOM 705 O O . GLU A 1 87 ? -5.154 4.584 -19.099 1.00 52.16 87 GLU A O 1
ATOM 710 N N . GLU A 1 88 ? -3.126 4.191 -18.227 1.00 51.81 88 GLU A N 1
ATOM 711 C CA . GLU A 1 88 ? -2.616 3.456 -19.394 1.00 51.81 88 GLU A CA 1
ATOM 712 C C . GLU A 1 88 ? -3.060 1.983 -19.365 1.00 51.81 88 GLU A C 1
ATOM 714 O O . GLU A 1 88 ? -3.383 1.414 -20.410 1.00 51.81 88 GLU A O 1
ATOM 719 N N . TYR A 1 89 ? -3.208 1.399 -18.170 1.00 44.91 89 TYR A N 1
ATOM 720 C CA . TYR A 1 89 ? -3.770 0.058 -17.973 1.00 44.91 89 TYR A CA 1
ATOM 721 C C . TYR A 1 89 ? -5.206 -0.079 -18.499 1.00 44.91 89 TYR A C 1
ATOM 723 O O . TYR A 1 89 ? -5.519 -1.026 -19.223 1.00 44.91 89 TYR A O 1
ATOM 731 N N . PHE A 1 90 ? -6.072 0.908 -18.247 1.00 49.59 90 PHE A N 1
ATOM 732 C CA . PHE A 1 90 ? -7.424 0.939 -18.828 1.00 49.59 90 PHE A CA 1
ATOM 733 C C . PHE A 1 90 ? -7.442 1.105 -20.358 1.00 49.59 90 PHE A C 1
ATOM 735 O O . PHE A 1 90 ? -8.469 0.850 -20.985 1.00 49.59 90 PHE A O 1
ATOM 742 N N . LYS A 1 91 ? -6.312 1.485 -20.970 1.00 53.22 91 LYS A N 1
ATOM 743 C CA . LYS A 1 91 ? -6.115 1.531 -22.429 1.00 53.22 91 LYS A CA 1
ATOM 744 C C . LYS A 1 91 ? -5.485 0.244 -22.985 1.00 53.22 91 LYS A C 1
ATOM 746 O O . LYS A 1 91 ? -5.130 0.206 -24.159 1.00 53.22 91 LYS A O 1
ATOM 751 N N . GLY A 1 92 ? -5.356 -0.804 -22.167 1.00 52.97 92 GLY A N 1
ATOM 752 C CA . GLY A 1 92 ? -4.795 -2.097 -22.565 1.00 52.97 92 GLY A CA 1
ATOM 753 C C . GLY A 1 92 ? -3.265 -2.154 -22.564 1.00 52.97 92 GLY A C 1
ATOM 754 O O . GLY A 1 92 ? -2.704 -3.107 -23.102 1.00 52.97 92 GLY A O 1
ATOM 755 N N . VAL A 1 93 ? -2.582 -1.162 -21.981 1.00 57.00 93 VAL A N 1
ATOM 756 C CA . VAL A 1 93 ? -1.125 -1.195 -21.794 1.00 57.00 93 VAL A CA 1
ATOM 757 C C . VAL A 1 93 ? -0.808 -1.920 -20.494 1.00 57.00 93 VAL A C 1
ATOM 759 O O . VAL A 1 93 ? -1.312 -1.584 -19.428 1.00 57.00 93 VAL A O 1
ATOM 762 N N . ASP A 1 94 ? 0.03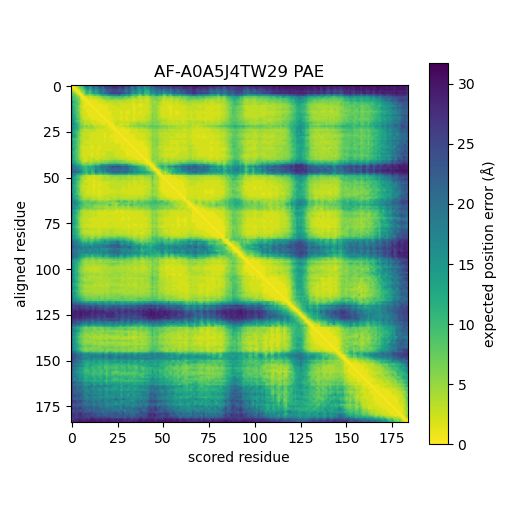8 -2.938 -20.576 1.00 63.59 94 ASP A N 1
ATOM 763 C CA . ASP A 1 94 ? 0.375 -3.761 -19.425 1.00 63.59 94 ASP A CA 1
ATOM 764 C C . ASP A 1 94 ? 1.144 -2.962 -18.355 1.00 63.59 94 ASP A C 1
ATOM 766 O O . ASP A 1 94 ? 2.221 -2.414 -18.615 1.00 63.59 94 ASP A O 1
ATOM 770 N N . ASN A 1 95 ? 0.603 -2.884 -17.137 1.00 71.06 95 ASN A N 1
ATOM 771 C CA . ASN A 1 95 ? 1.216 -2.114 -16.057 1.00 71.06 95 ASN A CA 1
ATOM 772 C C . ASN A 1 95 ? 2.304 -2.959 -15.374 1.00 71.06 95 ASN A C 1
ATOM 774 O O . ASN A 1 95 ? 2.054 -3.831 -14.538 1.00 71.06 95 ASN A O 1
ATOM 778 N N . LYS A 1 96 ? 3.556 -2.660 -15.735 1.00 75.75 96 LYS A N 1
ATOM 779 C CA . LYS A 1 96 ? 4.756 -3.357 -15.250 1.00 75.75 96 LYS A CA 1
ATOM 780 C C . LYS A 1 96 ? 4.967 -3.222 -13.737 1.00 75.75 96 LYS A C 1
ATOM 782 O O . LYS A 1 96 ? 5.547 -4.129 -13.142 1.00 75.75 96 LYS A O 1
ATOM 787 N N . ILE A 1 97 ? 4.479 -2.147 -13.100 1.00 78.62 97 ILE A N 1
ATOM 788 C CA . ILE A 1 97 ? 4.527 -2.000 -11.635 1.00 78.62 97 ILE A CA 1
ATOM 789 C C . ILE A 1 97 ? 3.699 -3.109 -10.989 1.00 78.62 97 ILE A C 1
ATOM 791 O O . ILE A 1 97 ? 4.189 -3.770 -10.073 1.00 78.62 97 ILE A O 1
ATOM 795 N N . TYR A 1 98 ? 2.479 -3.355 -11.479 1.00 77.31 98 TYR A N 1
ATOM 796 C CA . TYR A 1 98 ? 1.618 -4.409 -10.934 1.00 77.31 98 TYR A CA 1
ATOM 797 C C . TYR A 1 98 ? 2.280 -5.782 -10.985 1.00 77.31 98 TYR A C 1
ATOM 799 O O . TYR A 1 98 ? 2.243 -6.500 -9.985 1.00 77.31 98 TYR A O 1
ATOM 807 N N . HIS A 1 99 ? 2.928 -6.134 -12.098 1.00 78.25 99 HIS A N 1
ATOM 808 C CA . HIS A 1 99 ? 3.627 -7.419 -12.214 1.00 78.25 99 HIS A CA 1
ATOM 809 C C . HIS A 1 99 ? 4.737 -7.567 -11.190 1.00 78.25 99 HIS A C 1
ATOM 811 O O . HIS A 1 99 ? 4.805 -8.588 -10.512 1.00 78.25 99 HIS A O 1
ATOM 817 N N . VAL A 1 100 ? 5.555 -6.530 -10.994 1.00 84.12 100 VAL A N 1
ATOM 818 C CA . VAL A 1 100 ? 6.606 -6.570 -9.972 1.00 84.12 100 VAL A CA 1
ATOM 819 C C . VAL A 1 100 ? 6.004 -6.655 -8.568 1.00 84.12 100 VAL A C 1
ATOM 821 O O . VAL A 1 100 ? 6.469 -7.452 -7.758 1.00 84.12 100 VAL A O 1
ATOM 824 N N . LEU A 1 101 ? 4.944 -5.899 -8.266 1.00 85.62 101 LEU A N 1
ATOM 825 C CA . LEU A 1 101 ? 4.257 -5.992 -6.971 1.00 85.62 101 LEU A CA 1
ATOM 826 C C . LEU A 1 101 ? 3.708 -7.409 -6.712 1.00 85.62 101 LEU A C 1
ATOM 828 O O . LEU A 1 101 ? 3.783 -7.905 -5.581 1.00 85.62 101 LEU A O 1
ATOM 832 N N . ALA A 1 102 ? 3.185 -8.064 -7.753 1.00 80.06 102 ALA A N 1
ATOM 833 C CA . ALA A 1 102 ? 2.679 -9.430 -7.697 1.00 80.06 102 ALA A CA 1
ATOM 834 C C . ALA A 1 102 ? 3.808 -10.460 -7.526 1.00 80.06 102 ALA A C 1
ATOM 836 O O . ALA A 1 102 ? 3.712 -11.313 -6.645 1.00 80.06 102 ALA A O 1
ATOM 837 N N . GLU A 1 103 ? 4.892 -10.359 -8.303 1.00 83.62 103 GLU A N 1
ATOM 838 C CA . GLU A 1 103 ? 6.097 -11.196 -8.168 1.00 83.62 103 GLU A CA 1
ATOM 839 C C . GLU A 1 103 ? 6.730 -11.084 -6.780 1.00 83.62 103 GLU A C 1
ATOM 841 O O . GLU A 1 103 ? 7.236 -12.058 -6.233 1.00 83.62 103 GLU A O 1
ATOM 846 N N . LEU A 1 104 ? 6.705 -9.890 -6.189 1.00 86.94 104 LEU A N 1
ATOM 847 C CA . LEU A 1 104 ? 7.223 -9.663 -4.847 1.00 86.94 104 LEU A CA 1
ATOM 848 C C . LEU A 1 104 ? 6.272 -10.155 -3.749 1.00 86.94 104 LEU A C 1
ATOM 850 O O . LEU A 1 104 ? 6.616 -10.027 -2.574 1.00 86.94 104 LEU A O 1
ATOM 854 N N . HIS A 1 105 ? 5.108 -10.723 -4.077 1.00 86.12 105 HIS A N 1
ATOM 855 C CA . HIS A 1 105 ? 4.109 -11.183 -3.107 1.00 86.12 105 HIS A CA 1
ATOM 856 C C . HIS A 1 105 ? 3.691 -10.080 -2.111 1.00 86.12 105 HIS A C 1
ATOM 858 O O . HIS A 1 105 ? 3.412 -10.340 -0.941 1.00 86.12 105 HIS A O 1
ATOM 864 N N . ILE A 1 106 ? 3.652 -8.814 -2.547 1.00 87.12 106 ILE A N 1
ATOM 865 C CA . ILE A 1 106 ? 3.272 -7.691 -1.668 1.00 87.12 106 ILE A CA 1
ATOM 866 C C . ILE A 1 106 ? 1.821 -7.828 -1.210 1.00 87.12 106 ILE A C 1
ATOM 868 O O . ILE A 1 106 ? 1.505 -7.564 -0.050 1.00 87.12 106 ILE A O 1
ATOM 872 N N . ALA A 1 107 ? 0.953 -8.316 -2.092 1.00 81.94 107 ALA A N 1
ATOM 873 C CA . ALA A 1 107 ? -0.441 -8.549 -1.760 1.00 81.94 107 ALA A CA 1
ATOM 874 C C . ALA A 1 107 ? -0.614 -9.612 -0.658 1.00 81.94 107 ALA A C 1
ATOM 876 O O . ALA A 1 107 ? -1.511 -9.481 0.167 1.00 81.94 107 ALA A O 1
ATOM 877 N N . GLU A 1 108 ? 0.286 -10.596 -0.555 1.00 84.25 108 GLU A N 1
ATOM 878 C CA . GLU A 1 108 ? 0.301 -11.558 0.555 1.00 84.25 108 GLU A CA 1
ATOM 879 C C . GLU A 1 108 ? 0.670 -10.891 1.892 1.00 84.25 108 GLU A C 1
ATOM 881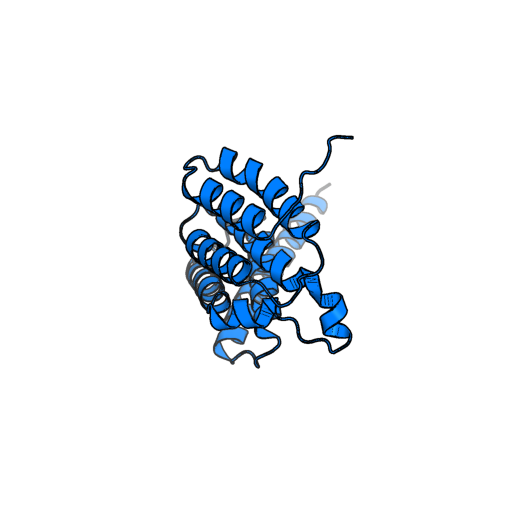 O O . GLU A 1 108 ? 0.072 -11.182 2.929 1.00 84.25 108 GLU A O 1
ATOM 886 N N . LYS A 1 109 ? 1.611 -9.938 1.887 1.00 87.69 109 LYS A N 1
ATOM 887 C CA . LYS A 1 109 ? 1.958 -9.181 3.102 1.00 87.69 109 LYS A CA 1
ATOM 888 C C . LYS A 1 109 ? 0.789 -8.295 3.556 1.00 87.69 109 LYS A C 1
ATOM 890 O O . LYS A 1 109 ? 0.448 -8.293 4.736 1.00 87.69 109 LYS A O 1
ATOM 895 N N . ILE A 1 110 ? 0.115 -7.626 2.617 1.00 86.88 110 ILE A N 1
ATOM 896 C CA . ILE A 1 110 ? -1.122 -6.855 2.856 1.00 86.88 110 ILE A CA 1
ATOM 897 C C . ILE A 1 110 ? -2.250 -7.767 3.368 1.00 86.88 110 ILE A C 1
ATOM 899 O O . ILE A 1 110 ? -2.974 -7.412 4.296 1.00 86.88 110 ILE A O 1
ATOM 903 N N . TRP A 1 111 ? -2.364 -8.975 2.823 1.00 81.19 111 TRP A N 1
ATOM 904 C CA . TRP A 1 111 ? -3.320 -9.982 3.268 1.00 81.19 111 TRP A CA 1
ATOM 905 C C . TRP A 1 111 ? -3.090 -10.450 4.704 1.00 81.19 111 TRP A C 1
ATOM 907 O O . TRP A 1 111 ? -4.041 -10.602 5.468 1.00 81.19 111 TRP A O 1
ATOM 917 N N . ASN A 1 112 ? -1.837 -10.653 5.107 1.00 83.38 112 ASN A N 1
ATOM 918 C CA . ASN A 1 112 ? -1.515 -11.014 6.488 1.00 83.38 112 ASN A CA 1
ATOM 919 C C . ASN A 1 112 ? -1.901 -9.899 7.469 1.00 83.38 112 ASN A C 1
ATOM 921 O O . ASN A 1 112 ? -2.384 -10.193 8.561 1.00 83.38 112 ASN A O 1
ATOM 925 N N . ILE A 1 113 ? -1.778 -8.636 7.051 1.00 84.31 113 ILE A N 1
ATOM 926 C CA . ILE A 1 113 ? -2.262 -7.481 7.817 1.00 84.31 113 ILE A CA 1
ATOM 927 C C . ILE A 1 113 ? -3.793 -7.521 7.933 1.00 84.31 113 ILE A C 1
ATOM 929 O O . ILE A 1 113 ? -4.308 -7.441 9.045 1.00 84.31 113 ILE A O 1
ATOM 933 N N . LEU A 1 114 ? -4.524 -7.732 6.828 1.00 79.56 114 LEU A N 1
ATOM 934 C CA . LEU A 1 114 ? -5.989 -7.898 6.859 1.00 79.56 114 LEU A CA 1
ATOM 935 C C . LEU A 1 114 ? -6.426 -9.040 7.781 1.00 79.56 114 LEU A C 1
ATOM 937 O O . LEU A 1 114 ? -7.359 -8.867 8.560 1.00 79.56 114 LEU A O 1
ATOM 941 N N . ARG A 1 115 ? -5.751 -10.193 7.713 1.00 76.31 115 ARG A N 1
ATOM 942 C CA . ARG A 1 115 ? -6.041 -11.363 8.555 1.00 76.31 115 ARG A CA 1
ATOM 943 C C . ARG A 1 115 ? -5.798 -11.099 10.031 1.00 76.31 115 ARG A C 1
ATOM 945 O O . ARG A 1 115 ? -6.656 -11.429 10.841 1.00 76.31 115 ARG A O 1
ATOM 952 N N . SE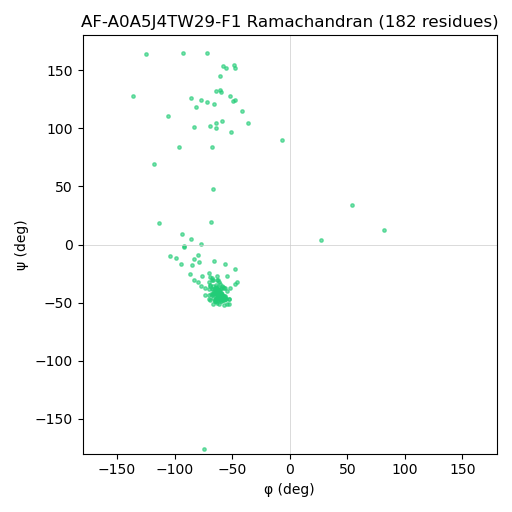R A 1 116 ? -4.653 -10.509 10.371 1.00 77.44 116 SER A N 1
ATOM 953 C CA . SER A 1 116 ? -4.344 -10.122 11.750 1.00 77.44 116 SER A CA 1
ATOM 954 C C . SER A 1 116 ? -5.437 -9.207 12.302 1.00 77.44 116 SER A C 1
ATOM 956 O O . SER A 1 116 ? -6.006 -9.476 13.354 1.00 77.44 116 SER A O 1
ATOM 958 N N . LEU A 1 117 ? -5.829 -8.200 11.522 1.00 71.19 117 LEU A N 1
ATOM 959 C CA . LEU A 1 117 ? -6.863 -7.242 11.898 1.00 71.19 117 LEU A CA 1
ATOM 960 C C . LEU A 1 117 ? -8.286 -7.819 11.950 1.00 71.19 117 LEU A C 1
ATOM 962 O O . LEU A 1 117 ? -9.106 -7.300 12.694 1.00 71.19 117 LEU A O 1
ATOM 966 N N . ALA A 1 118 ? -8.598 -8.855 11.167 1.00 66.25 118 ALA A N 1
ATOM 967 C CA . ALA A 1 118 ? -9.882 -9.555 11.243 1.00 66.25 118 ALA A CA 1
ATOM 968 C C . ALA A 1 118 ? -9.969 -10.500 12.458 1.00 66.25 118 ALA A C 1
ATOM 970 O O . ALA A 1 118 ? -11.067 -10.766 12.941 1.00 66.25 118 ALA A O 1
ATOM 971 N N . ASN A 1 119 ? -8.822 -11.007 12.926 1.00 64.38 119 ASN A N 1
ATOM 972 C CA . ASN A 1 119 ? -8.705 -11.874 14.104 1.00 64.38 119 ASN A CA 1
ATOM 973 C C . ASN A 1 119 ? -8.576 -11.098 15.418 1.00 64.38 119 ASN A C 1
ATOM 975 O O . ASN A 1 119 ? -8.922 -11.627 16.471 1.00 64.38 119 ASN A O 1
ATOM 979 N N . ILE A 1 120 ? -8.068 -9.865 15.374 1.00 57.06 120 ILE A N 1
ATOM 980 C CA . ILE A 1 120 ? -8.314 -8.892 16.432 1.00 57.06 120 ILE A CA 1
ATOM 981 C C . ILE A 1 120 ? -9.818 -8.664 16.364 1.00 57.06 120 ILE A C 1
ATOM 983 O O . ILE A 1 120 ? -10.283 -8.000 15.440 1.00 57.06 120 ILE A O 1
ATOM 987 N N . GLU A 1 121 ? -10.586 -9.300 17.254 1.00 50.34 121 GLU A N 1
ATOM 988 C CA . GLU A 1 121 ? -12.012 -9.021 17.405 1.00 50.34 121 GLU A CA 1
ATOM 989 C C . GLU A 1 121 ? -12.164 -7.507 17.311 1.00 50.34 121 GLU A C 1
ATOM 991 O O . GLU A 1 121 ? -11.574 -6.777 18.110 1.00 50.34 121 GLU A O 1
ATOM 996 N N . ILE A 1 122 ? -12.842 -7.021 16.265 1.00 51.06 122 ILE A N 1
ATOM 997 C CA . ILE A 1 122 ? -13.152 -5.601 16.141 1.00 51.06 122 ILE A CA 1
ATOM 998 C C . ILE A 1 122 ? -14.136 -5.363 17.276 1.00 51.06 122 ILE A C 1
ATOM 1000 O O . ILE A 1 122 ? -15.346 -5.513 17.094 1.00 51.06 122 ILE A O 1
ATOM 1004 N N . TYR A 1 123 ? -13.597 -5.124 18.475 1.00 41.97 123 TYR A N 1
ATOM 1005 C CA . TYR A 1 123 ? -14.369 -4.865 19.665 1.00 41.97 123 TYR A CA 1
ATOM 1006 C C . TYR A 1 123 ? -15.327 -3.758 19.274 1.00 41.97 123 TYR A C 1
ATOM 1008 O O . TYR A 1 123 ? -14.936 -2.743 18.692 1.00 41.97 123 TYR A O 1
ATOM 1016 N N . SER A 1 124 ? -16.604 -4.004 19.535 1.00 39.88 124 SER A N 1
ATOM 1017 C CA . SER A 1 124 ? -17.714 -3.081 19.348 1.00 39.88 124 SER A CA 1
ATOM 1018 C C . SER A 1 124 ? -17.604 -1.896 20.314 1.00 39.88 124 SER A C 1
ATOM 1020 O O . SER A 1 124 ? -18.548 -1.578 21.028 1.00 39.88 124 SER A O 1
ATOM 1022 N N . GLY A 1 125 ? -16.430 -1.286 20.408 1.00 37.66 125 GLY A N 1
ATOM 1023 C CA . GLY A 1 125 ? -16.175 -0.073 21.147 1.00 37.66 125 GLY A CA 1
ATOM 1024 C C . GLY A 1 125 ? -16.011 1.034 20.132 1.00 37.66 125 GLY A C 1
ATOM 1025 O O . GLY A 1 125 ? -15.058 0.976 19.369 1.00 37.66 125 GLY A O 1
ATOM 1026 N N . ASN A 1 126 ? -16.991 1.942 20.100 1.00 40.81 126 ASN A N 1
ATOM 1027 C CA . ASN A 1 126 ? -17.011 3.398 19.847 1.00 40.81 126 ASN A CA 1
ATOM 1028 C C . ASN A 1 126 ? -15.952 4.099 18.972 1.00 40.81 126 ASN A C 1
ATOM 1030 O O . ASN A 1 126 ? -15.994 5.323 18.831 1.00 40.81 126 ASN A O 1
ATOM 1034 N N . ASP A 1 127 ? -15.029 3.387 18.348 1.00 39.34 127 ASP A N 1
ATOM 1035 C CA . ASP A 1 127 ? -13.861 3.952 17.715 1.00 39.34 127 ASP A CA 1
ATOM 1036 C C . ASP A 1 127 ? -14.162 4.137 16.230 1.00 39.34 127 ASP A C 1
ATOM 1038 O O . ASP A 1 127 ? -13.839 3.332 15.357 1.00 39.34 127 ASP A O 1
ATOM 1042 N N . GLN A 1 128 ? -14.804 5.262 15.930 1.00 44.31 128 GLN A N 1
ATOM 1043 C CA . GLN A 1 128 ? -14.908 5.807 14.575 1.00 44.31 128 GLN A CA 1
ATOM 1044 C C . GLN A 1 128 ? -13.569 6.317 14.018 1.00 44.31 128 GLN A C 1
ATOM 1046 O O . GLN A 1 128 ? -13.520 7.102 13.070 1.00 44.31 128 GLN A O 1
ATOM 1051 N N . GLY A 1 129 ? -12.467 5.870 14.609 1.00 49.78 129 GLY A N 1
ATOM 1052 C CA . GLY A 1 129 ? -11.145 6.385 14.382 1.00 49.78 129 GLY A CA 1
ATOM 1053 C C . GLY A 1 129 ? -10.504 5.988 13.046 1.00 49.78 129 GLY A C 1
ATOM 1054 O O . GLY A 1 129 ? -11.085 5.301 12.193 1.00 49.78 129 GLY A O 1
ATOM 1055 N N . PRO A 1 130 ? -9.235 6.398 12.879 1.00 52.34 130 PRO A N 1
ATOM 1056 C CA . PRO A 1 130 ? -8.400 6.217 11.694 1.00 52.34 130 PRO A CA 1
ATOM 1057 C C . PRO A 1 130 ? -8.389 4.792 11.109 1.00 52.34 130 PRO A C 1
ATOM 1059 O O . PRO A 1 130 ? -8.023 4.623 9.945 1.00 52.34 130 PRO A O 1
ATOM 1062 N N . PHE A 1 131 ? -8.732 3.756 11.876 1.00 57.84 131 PHE A N 1
ATOM 1063 C CA . PHE A 1 131 ? -8.789 2.359 11.429 1.00 57.84 131 PHE A CA 1
ATOM 1064 C C . PHE A 1 131 ? -9.709 2.144 10.223 1.00 57.84 131 PHE A C 1
ATOM 1066 O O . PHE A 1 131 ? -9.347 1.418 9.299 1.00 57.84 131 PHE A O 1
ATOM 1073 N N . SER A 1 132 ? -10.840 2.848 10.173 1.00 63.25 132 SER A N 1
ATOM 1074 C CA . SER A 1 132 ? -11.817 2.788 9.080 1.00 63.25 132 SER A CA 1
ATOM 1075 C C . SER A 1 132 ? -11.216 3.054 7.697 1.00 63.25 132 SER A C 1
ATOM 1077 O O . SER A 1 132 ? -11.353 2.279 6.746 1.00 63.25 132 SER A O 1
ATOM 1079 N N . HIS A 1 133 ? -10.486 4.159 7.603 1.00 66.88 133 HIS A N 1
ATOM 1080 C CA . HIS A 1 133 ? -9.800 4.584 6.396 1.00 66.88 133 HIS A CA 1
ATOM 1081 C C . HIS A 1 133 ? -8.660 3.628 6.032 1.00 66.88 133 HIS A C 1
ATOM 1083 O O . HIS A 1 133 ? -8.448 3.333 4.856 1.00 66.88 133 HIS A O 1
ATOM 1089 N N . PHE A 1 134 ? -7.936 3.120 7.033 1.00 74.00 134 PHE A N 1
ATOM 1090 C CA . PHE A 1 134 ? -6.850 2.174 6.804 1.00 74.00 134 PHE A CA 1
ATOM 1091 C C . PHE A 1 134 ? -7.356 0.856 6.214 1.00 74.00 134 PHE A C 1
ATOM 1093 O O . PHE A 1 134 ? -6.831 0.423 5.196 1.00 74.00 134 PHE A O 1
ATOM 1100 N N . PHE A 1 135 ? -8.432 0.273 6.749 1.00 74.81 135 PHE A N 1
ATOM 1101 C CA . PHE A 1 135 ? -9.032 -0.932 6.168 1.00 74.81 135 PHE A CA 1
ATOM 1102 C C . PHE A 1 135 ? -9.459 -0.733 4.713 1.00 74.81 135 PHE A C 1
ATOM 1104 O O . PHE A 1 135 ? -9.143 -1.564 3.862 1.00 74.81 135 PHE A O 1
ATOM 1111 N N . LYS A 1 136 ? -10.132 0.384 4.400 1.00 73.19 136 LYS A N 1
ATOM 1112 C CA . LYS A 1 136 ? -10.525 0.712 3.019 1.00 73.19 136 LYS A CA 1
ATOM 1113 C C . LYS A 1 136 ? -9.315 0.788 2.093 1.00 73.19 136 LYS A C 1
ATOM 1115 O O . LYS A 1 136 ? -9.366 0.257 0.987 1.00 73.19 136 LYS A O 1
ATOM 1120 N N . LEU A 1 137 ? -8.242 1.432 2.547 1.00 75.81 137 LEU A N 1
ATOM 1121 C CA . LEU A 1 137 ? -6.994 1.521 1.802 1.00 75.81 137 LEU A CA 1
ATOM 1122 C C . LEU A 1 137 ? -6.397 0.132 1.555 1.00 75.81 137 LEU A C 1
ATOM 1124 O O . LEU A 1 137 ? -6.116 -0.209 0.415 1.00 75.81 137 LEU A O 1
ATOM 1128 N N . VAL A 1 138 ? -6.258 -0.685 2.599 1.00 84.31 138 VAL A N 1
ATOM 1129 C CA . VAL A 1 138 ? -5.675 -2.031 2.520 1.00 84.31 138 VAL A CA 1
ATOM 1130 C C . VAL A 1 138 ? -6.472 -2.919 1.556 1.00 84.31 138 VAL A C 1
ATOM 1132 O O . VAL A 1 138 ? -5.882 -3.543 0.676 1.00 84.31 138 VAL A O 1
ATOM 1135 N N . VAL A 1 139 ? -7.807 -2.923 1.656 1.00 78.00 139 VAL A N 1
ATOM 1136 C CA . VAL A 1 139 ? -8.689 -3.677 0.746 1.00 78.00 139 VAL A CA 1
ATOM 1137 C C . VAL A 1 139 ? -8.570 -3.176 -0.694 1.00 78.00 139 VAL A C 1
ATOM 1139 O O . VAL A 1 139 ? -8.493 -3.993 -1.612 1.00 78.00 139 VAL A O 1
ATOM 1142 N N . ARG A 1 140 ? -8.523 -1.855 -0.917 1.00 74.88 140 ARG A N 1
ATOM 1143 C CA . ARG A 1 140 ? -8.333 -1.274 -2.257 1.00 74.88 140 ARG A CA 1
ATOM 1144 C C . ARG A 1 140 ? -6.985 -1.659 -2.850 1.00 74.88 140 ARG A C 1
ATOM 1146 O O . ARG A 1 140 ? -6.967 -2.160 -3.966 1.00 74.88 140 ARG A O 1
ATOM 1153 N N . THR A 1 141 ? -5.888 -1.489 -2.115 1.00 79.38 141 THR A N 1
ATOM 1154 C CA . THR A 1 141 ? -4.538 -1.844 -2.577 1.00 79.38 141 THR A CA 1
ATOM 1155 C C . THR A 1 141 ? -4.448 -3.328 -2.907 1.00 79.38 141 THR A C 1
ATOM 1157 O O . THR A 1 141 ? -3.975 -3.688 -3.983 1.00 79.38 141 THR A O 1
ATOM 1160 N N . PHE A 1 142 ? -4.959 -4.185 -2.019 1.00 83.69 142 PHE A N 1
ATOM 1161 C CA . PHE A 1 142 ? -5.034 -5.624 -2.251 1.00 83.69 142 PHE A CA 1
ATOM 1162 C C . PHE A 1 142 ? -5.811 -5.940 -3.532 1.00 83.69 142 PHE A C 1
ATOM 1164 O O . PHE A 1 142 ? -5.283 -6.605 -4.419 1.00 83.69 142 PHE A O 1
ATOM 1171 N N . SER A 1 143 ? -7.020 -5.391 -3.671 1.00 73.75 143 SER A N 1
ATOM 1172 C CA . SER A 1 143 ? -7.886 -5.613 -4.834 1.00 73.75 143 SER A CA 1
ATOM 1173 C C . SER A 1 143 ? -7.270 -5.081 -6.128 1.00 73.75 143 SER A C 1
ATOM 1175 O O . SER A 1 143 ? -7.397 -5.721 -7.163 1.00 73.75 143 SER A O 1
ATOM 1177 N N . CYS A 1 144 ? -6.594 -3.930 -6.094 1.00 74.38 144 CYS A N 1
ATOM 1178 C CA . CYS A 1 144 ? -5.903 -3.375 -7.256 1.00 74.38 144 CYS A CA 1
ATOM 1179 C C . CYS A 1 144 ? -4.780 -4.299 -7.733 1.00 74.38 144 CYS A C 1
ATOM 1181 O O . CYS A 1 144 ? -4.693 -4.561 -8.926 1.00 74.38 144 CYS A O 1
ATOM 1183 N N . ILE A 1 145 ? -3.967 -4.840 -6.820 1.00 76.50 145 ILE A N 1
ATOM 1184 C CA . ILE A 1 145 ? -2.887 -5.770 -7.186 1.00 76.50 145 ILE A CA 1
ATOM 1185 C C . ILE A 1 145 ? -3.464 -7.115 -7.654 1.00 76.50 145 ILE A C 1
ATOM 1187 O O . ILE A 1 145 ? -2.968 -7.706 -8.612 1.00 76.50 145 ILE A O 1
ATOM 1191 N N . TYR A 1 146 ? -4.538 -7.588 -7.016 1.00 74.00 146 TYR A N 1
ATOM 1192 C CA . TYR A 1 146 ? -5.194 -8.839 -7.382 1.00 74.00 146 TYR A CA 1
ATOM 1193 C C . TYR A 1 146 ? -6.129 -8.731 -8.581 1.00 74.00 146 TYR A C 1
ATOM 1195 O O . TYR A 1 146 ? -6.517 -9.763 -9.088 1.00 74.00 146 TYR A O 1
ATOM 1203 N N . LYS A 1 147 ? -6.469 -7.559 -9.122 1.00 65.56 147 LYS A N 1
ATOM 1204 C CA . LYS A 1 147 ? -7.382 -7.463 -10.282 1.00 65.56 147 LYS A CA 1
ATOM 1205 C C . LYS A 1 147 ? -6.936 -8.272 -11.515 1.00 65.56 147 LYS A C 1
ATOM 1207 O O . LYS A 1 147 ? -7.776 -8.569 -12.359 1.00 65.56 147 LYS A O 1
ATOM 1212 N N . ASN A 1 148 ? -5.667 -8.684 -11.582 1.00 56.88 148 ASN A N 1
ATOM 1213 C CA . ASN A 1 148 ? -5.118 -9.556 -12.629 1.00 56.88 148 ASN A CA 1
ATOM 1214 C C . ASN A 1 148 ? -5.160 -11.062 -12.303 1.00 56.88 148 ASN A C 1
ATOM 1216 O O . ASN A 1 148 ? -4.741 -11.879 -13.119 1.00 56.88 148 ASN A O 1
ATOM 1220 N N . ARG A 1 149 ? -5.647 -11.454 -11.122 1.00 55.78 149 ARG A N 1
ATOM 1221 C CA . ARG A 1 149 ? -5.844 -12.843 -10.688 1.00 55.78 149 ARG A CA 1
ATOM 1222 C C . ARG A 1 149 ? -7.207 -12.940 -10.010 1.00 55.78 149 ARG A C 1
ATOM 1224 O O . ARG A 1 149 ? -7.491 -12.173 -9.104 1.00 55.78 149 ARG A O 1
ATOM 1231 N N . SER A 1 150 ? -8.069 -13.869 -10.414 1.00 59.06 150 SER A N 1
ATOM 1232 C CA . SER A 1 150 ? -9.336 -14.074 -9.702 1.00 59.06 150 SER A CA 1
ATOM 1233 C C . SER A 1 150 ? -9.071 -14.203 -8.199 1.00 59.06 150 SER A C 1
ATOM 1235 O O . SER A 1 150 ? -8.256 -15.035 -7.799 1.00 59.06 150 SER A O 1
ATOM 1237 N N . LEU A 1 151 ? -9.715 -13.357 -7.389 1.00 65.12 151 LEU A N 1
ATOM 1238 C CA . LEU A 1 151 ? -9.658 -13.493 -5.937 1.00 65.12 151 LEU A CA 1
ATOM 1239 C C . LEU A 1 151 ? -10.217 -14.862 -5.570 1.00 65.12 151 LEU A C 1
ATOM 1241 O O . LEU A 1 151 ? -11.289 -15.243 -6.051 1.00 65.12 151 LEU A O 1
ATOM 1245 N N . ASP A 1 152 ? -9.493 -15.602 -4.739 1.00 71.19 152 ASP A N 1
ATOM 1246 C CA . ASP A 1 152 ? -10.016 -16.862 -4.243 1.00 71.19 152 ASP A CA 1
ATOM 1247 C C . ASP A 1 152 ? -11.147 -16.616 -3.221 1.00 71.19 152 ASP A C 1
ATOM 1249 O O . ASP A 1 152 ? -11.368 -15.510 -2.716 1.00 71.19 152 ASP A O 1
ATOM 1253 N N . VAL A 1 153 ? -11.917 -17.663 -2.921 1.00 69.88 153 VAL A N 1
ATOM 1254 C CA . VAL A 1 153 ? -13.072 -17.572 -2.012 1.00 69.88 153 VAL A CA 1
ATOM 1255 C C . VAL A 1 153 ? -12.657 -17.154 -0.594 1.00 69.88 153 VAL A C 1
ATOM 1257 O O . VAL A 1 153 ? -13.423 -16.493 0.110 1.00 69.88 153 VAL A O 1
ATOM 1260 N N . LYS A 1 154 ? -11.447 -17.518 -0.155 1.00 74.81 154 LYS A N 1
ATOM 1261 C CA . LYS A 1 154 ? -10.939 -17.184 1.178 1.00 74.81 154 LYS A CA 1
ATOM 1262 C C . LYS A 1 154 ? -10.656 -15.684 1.275 1.00 74.81 154 LYS A C 1
ATOM 1264 O O . LYS A 1 154 ? -11.064 -15.063 2.260 1.00 74.81 154 LYS A O 1
ATOM 1269 N N . ASP A 1 155 ? -10.035 -15.116 0.247 1.00 69.94 155 ASP A N 1
ATOM 1270 C CA . ASP A 1 155 ? -9.771 -13.685 0.109 1.00 69.94 155 ASP A CA 1
ATOM 1271 C C . ASP A 1 155 ? -11.076 -12.880 0.105 1.00 69.94 155 ASP A C 1
ATOM 1273 O O . ASP A 1 155 ? -11.236 -11.934 0.884 1.00 69.94 155 ASP A O 1
ATOM 1277 N N . LEU A 1 156 ? -12.063 -13.324 -0.683 1.00 71.25 156 LEU A N 1
ATOM 1278 C CA . LEU A 1 156 ? -13.392 -12.708 -0.741 1.00 71.25 156 LEU A CA 1
ATOM 1279 C C . LEU A 1 156 ? -14.102 -12.705 0.617 1.00 71.25 156 LEU A C 1
ATOM 1281 O O . LEU A 1 156 ? -14.683 -11.688 0.999 1.00 71.25 156 LEU A O 1
ATOM 1285 N N . ASN A 1 157 ? -14.040 -13.805 1.371 1.00 68.94 157 ASN A N 1
ATOM 1286 C CA . ASN A 1 157 ? -14.695 -13.902 2.676 1.00 68.94 157 ASN A CA 1
ATOM 1287 C C . ASN A 1 157 ? -14.112 -12.923 3.701 1.00 68.94 157 ASN A C 1
ATOM 1289 O O . ASN A 1 157 ? -14.863 -12.318 4.470 1.00 68.94 157 ASN A O 1
ATOM 1293 N N . ILE A 1 158 ? -12.794 -12.725 3.714 1.00 68.88 158 ILE A N 1
ATOM 1294 C CA . ILE A 1 158 ? -12.158 -11.777 4.641 1.00 68.88 158 ILE A CA 1
ATOM 1295 C C . ILE A 1 158 ? -12.435 -10.342 4.208 1.00 68.88 158 ILE A C 1
ATOM 1297 O O . ILE A 1 158 ? -12.828 -9.536 5.050 1.00 68.88 158 ILE A O 1
ATOM 1301 N N . CYS A 1 159 ? -12.337 -10.025 2.911 1.00 71.88 159 CYS A N 1
ATOM 1302 C CA . CYS A 1 159 ? -12.753 -8.718 2.399 1.00 71.88 159 CYS A CA 1
ATOM 1303 C C . CYS A 1 159 ? -14.219 -8.419 2.753 1.00 71.88 159 CYS A C 1
ATOM 1305 O O . CYS A 1 159 ? -14.522 -7.332 3.245 1.00 71.88 159 CYS A O 1
ATOM 1307 N N . GLY A 1 160 ? -15.117 -9.392 2.570 1.00 69.25 160 GLY A N 1
ATOM 1308 C CA . GLY A 1 160 ? -16.530 -9.286 2.927 1.00 69.25 160 GLY A CA 1
ATOM 1309 C C . GLY A 1 160 ? -16.763 -9.125 4.430 1.00 69.25 160 GLY A C 1
ATOM 1310 O O . GLY A 1 160 ? -17.591 -8.311 4.831 1.00 69.25 160 GLY A O 1
ATOM 1311 N N . THR A 1 161 ? -16.006 -9.830 5.272 1.00 69.62 161 THR A N 1
ATOM 1312 C CA . THR A 1 161 ? -16.086 -9.711 6.739 1.00 69.62 161 THR A CA 1
ATOM 1313 C C . THR A 1 161 ? -15.658 -8.321 7.204 1.00 69.62 161 THR A C 1
ATOM 1315 O O . THR A 1 161 ? -16.390 -7.669 7.951 1.00 69.62 161 THR A O 1
ATOM 1318 N N . VAL A 1 162 ? -14.523 -7.827 6.698 1.00 67.50 162 VAL A N 1
ATOM 1319 C CA . VAL A 1 162 ? -14.030 -6.470 6.972 1.00 67.50 162 VAL A CA 1
ATOM 1320 C C . VAL A 1 162 ? -15.051 -5.428 6.508 1.00 67.50 162 VAL A C 1
ATOM 1322 O O . VAL A 1 162 ? -15.431 -4.546 7.278 1.00 67.50 162 VAL A O 1
ATOM 1325 N N . PHE A 1 163 ? -15.557 -5.555 5.278 1.00 66.69 163 PHE A N 1
ATOM 1326 C CA . PHE A 1 163 ? -16.551 -4.636 4.723 1.00 66.69 163 PHE A CA 1
ATOM 1327 C C . PHE A 1 163 ? -17.856 -4.630 5.532 1.00 66.69 163 PHE A C 1
ATOM 1329 O O . PHE A 1 163 ? -18.371 -3.563 5.871 1.00 66.69 163 PHE A O 1
ATOM 1336 N N . LYS A 1 164 ? -18.373 -5.811 5.892 1.00 67.12 164 LYS A N 1
ATOM 1337 C CA . LYS A 1 164 ? -19.591 -5.966 6.698 1.00 67.12 164 LYS A CA 1
ATOM 1338 C C . LYS A 1 164 ? -19.444 -5.314 8.070 1.00 67.12 164 LYS A C 1
ATOM 1340 O O . LYS A 1 164 ? -20.338 -4.571 8.469 1.00 67.12 164 LYS A O 1
ATOM 1345 N N . SER A 1 165 ? -18.327 -5.553 8.763 1.00 65.69 165 SER A N 1
ATOM 1346 C CA . SER A 1 165 ? -18.034 -4.909 10.053 1.00 65.69 165 SER A CA 1
ATOM 1347 C C . SER A 1 165 ? -18.109 -3.382 9.930 1.00 65.69 165 SER A C 1
ATOM 1349 O O . SER A 1 165 ? -18.720 -2.698 10.750 1.00 65.69 165 SER A O 1
ATOM 1351 N N . HIS A 1 166 ? -17.610 -2.850 8.816 1.00 63.56 166 HIS A N 1
ATOM 1352 C CA . HIS A 1 166 ? -17.626 -1.422 8.545 1.00 63.56 166 HIS A CA 1
ATOM 1353 C C . HIS A 1 166 ? -19.016 -0.821 8.323 1.00 63.56 166 HIS A C 1
ATOM 1355 O O . HIS A 1 166 ? -19.330 0.246 8.851 1.00 63.56 166 HIS A O 1
ATOM 1361 N N . ILE A 1 167 ? -19.871 -1.506 7.563 1.00 64.12 167 ILE A N 1
ATOM 1362 C CA . ILE A 1 167 ? -21.255 -1.066 7.346 1.00 64.12 167 ILE A CA 1
ATOM 1363 C C . ILE A 1 167 ? -22.033 -1.050 8.667 1.00 64.12 167 ILE A C 1
ATOM 1365 O O . ILE A 1 167 ? -22.768 -0.099 8.928 1.00 64.12 167 ILE A O 1
ATOM 1369 N N . ILE A 1 168 ? -21.831 -2.055 9.524 1.00 67.12 168 ILE A N 1
ATOM 1370 C CA . ILE A 1 168 ? -22.464 -2.120 10.849 1.00 67.12 168 ILE A CA 1
ATOM 1371 C C . ILE A 1 168 ? -22.072 -0.902 11.700 1.00 67.12 168 ILE A C 1
ATOM 1373 O O . ILE A 1 168 ? -22.942 -0.275 12.302 1.00 67.12 168 ILE A O 1
ATOM 1377 N N . GLN A 1 169 ? -20.794 -0.514 11.701 1.00 63.16 169 GLN A N 1
ATOM 1378 C CA . GLN A 1 169 ? -20.321 0.671 12.428 1.00 63.16 169 GLN A CA 1
ATOM 1379 C C . GLN A 1 169 ? -20.978 1.971 11.938 1.00 63.16 169 GLN A C 1
ATOM 1381 O O . GLN A 1 169 ? -21.372 2.806 12.752 1.00 63.16 169 GLN A O 1
ATOM 1386 N N . ILE A 1 170 ? -21.128 2.144 10.619 1.00 60.34 170 ILE A N 1
ATOM 1387 C CA . ILE A 1 170 ? -21.804 3.316 10.040 1.00 60.34 170 ILE A CA 1
ATOM 1388 C C . ILE A 1 170 ? -23.272 3.357 10.478 1.00 60.34 170 ILE A C 1
ATOM 1390 O O . ILE A 1 170 ? -23.752 4.403 10.911 1.00 60.34 170 ILE A O 1
ATOM 1394 N N . ILE A 1 171 ? -23.974 2.223 10.399 1.00 68.12 171 ILE A N 1
ATOM 1395 C CA . ILE A 1 171 ? -25.381 2.121 10.810 1.00 68.12 171 ILE A CA 1
ATOM 1396 C C . ILE A 1 171 ? -25.544 2.477 12.291 1.00 68.12 171 ILE A C 1
ATOM 1398 O O . ILE A 1 171 ? -26.457 3.226 12.634 1.00 68.12 171 ILE A O 1
ATOM 1402 N N . ASN A 1 172 ? -24.665 1.978 13.164 1.00 68.44 172 ASN A N 1
ATOM 1403 C CA . ASN A 1 172 ? -24.734 2.271 14.597 1.00 68.44 172 ASN A CA 1
ATOM 1404 C C . ASN A 1 172 ? -24.550 3.767 14.881 1.00 68.44 172 ASN A C 1
ATOM 1406 O O . ASN A 1 172 ? -25.364 4.345 15.592 1.00 68.44 172 ASN A O 1
ATOM 1410 N N . ARG A 1 173 ? -23.575 4.422 14.242 1.00 64.88 173 ARG A N 1
ATOM 1411 C CA . ARG A 1 173 ? -23.370 5.871 14.400 1.00 64.88 173 ARG A CA 1
ATOM 1412 C C . ARG A 1 173 ? -24.542 6.700 13.884 1.00 64.88 173 ARG A C 1
ATOM 1414 O O . ARG A 1 173 ? -24.886 7.715 14.473 1.00 64.88 173 ARG A O 1
ATOM 1421 N N . LEU A 1 174 ? -25.158 6.280 12.778 1.00 58.44 174 LEU A N 1
ATOM 1422 C CA . LEU A 1 174 ? -26.357 6.944 12.266 1.00 58.44 174 LEU A CA 1
ATOM 1423 C C . LEU A 1 174 ? -27.515 6.844 13.264 1.00 58.44 174 LEU A C 1
ATOM 1425 O O . LEU A 1 174 ? -28.246 7.815 13.434 1.00 58.44 174 LEU A O 1
ATOM 1429 N N . ARG A 1 175 ? -27.667 5.700 13.945 1.00 72.38 175 ARG A N 1
ATOM 1430 C CA . ARG A 1 175 ? -28.662 5.546 15.016 1.00 72.38 175 ARG A CA 1
ATOM 1431 C C . ARG A 1 175 ? -28.366 6.461 16.199 1.00 72.38 175 ARG A C 1
ATOM 1433 O O . ARG A 1 175 ? -29.266 7.189 16.595 1.00 72.38 175 ARG A O 1
ATOM 1440 N N . GLU A 1 176 ? -27.124 6.470 16.687 1.00 73.50 176 GLU A N 1
ATOM 1441 C CA . GLU A 1 176 ? -26.677 7.368 17.765 1.00 73.50 176 GLU A CA 1
ATOM 1442 C C . GLU A 1 176 ? -27.013 8.827 17.437 1.00 73.50 176 GLU A C 1
ATOM 1444 O O . GLU A 1 176 ? -27.712 9.486 18.199 1.00 73.50 176 GLU A O 1
ATOM 1449 N N . PHE A 1 177 ? -26.631 9.294 16.245 1.00 73.50 177 PHE A N 1
ATOM 1450 C CA . PHE A 1 177 ? -26.936 10.647 15.784 1.00 73.50 177 PHE A CA 1
ATOM 1451 C C . PHE A 1 177 ? -28.445 10.929 15.740 1.00 73.50 177 PHE A C 1
ATOM 1453 O O . PHE A 1 177 ? -28.900 11.988 16.171 1.00 73.50 177 PHE A O 1
ATOM 1460 N N . CYS A 1 178 ? -29.249 9.997 15.221 1.00 72.69 178 CYS A N 1
ATOM 1461 C CA . CYS A 1 178 ? -30.701 10.154 15.206 1.00 72.69 178 CYS A CA 1
ATOM 1462 C C . CYS A 1 178 ? -31.290 10.240 16.616 1.00 72.69 178 CYS A C 1
ATOM 1464 O O . CYS A 1 178 ? -32.251 10.975 16.809 1.00 72.69 178 CYS A O 1
ATOM 1466 N N . ASP A 1 179 ? -30.758 9.495 17.578 1.00 80.31 179 ASP A N 1
ATOM 1467 C CA . ASP A 1 179 ? -31.263 9.485 18.948 1.00 80.31 179 ASP A CA 1
ATOM 1468 C C . ASP A 1 179 ? -30.822 10.734 19.731 1.00 80.31 179 ASP A C 1
ATOM 1470 O O . ASP A 1 179 ? -31.635 11.304 20.457 1.00 80.31 179 ASP A O 1
ATOM 1474 N N . GLU A 1 180 ? -29.609 11.245 19.492 1.00 76.75 180 GLU A N 1
ATOM 1475 C CA . GLU A 1 180 ? -29.141 12.548 19.998 1.00 76.75 180 GLU A CA 1
ATOM 1476 C C . GLU A 1 180 ? -30.015 13.711 19.499 1.00 76.75 180 GLU A C 1
ATOM 1478 O O . GLU A 1 180 ? -30.305 14.637 20.248 1.00 76.75 180 GLU A O 1
ATOM 1483 N N . ASN A 1 181 ? -30.492 13.649 18.251 1.00 69.06 181 ASN A N 1
ATOM 1484 C CA . ASN A 1 181 ? -31.308 14.705 17.638 1.00 69.06 181 ASN A CA 1
ATOM 1485 C C . ASN A 1 181 ? -32.828 14.506 17.810 1.00 69.06 181 ASN A C 1
ATOM 1487 O O . ASN A 1 181 ? -33.612 15.342 17.359 1.00 69.06 181 ASN A O 1
ATOM 1491 N N . LYS A 1 182 ? -33.269 13.413 18.446 1.00 68.25 182 LYS A N 1
ATOM 1492 C CA . LYS A 1 182 ? -34.679 13.201 18.831 1.00 68.25 182 LYS A CA 1
ATOM 1493 C C . LYS A 1 182 ? -35.046 13.875 20.156 1.00 68.25 182 LYS A C 1
ATOM 1495 O O . LYS A 1 182 ? -36.236 13.985 20.439 1.00 68.25 182 LYS A O 1
ATOM 1500 N N . ASN A 1 183 ? -34.059 14.344 20.921 1.00 53.94 183 ASN A N 1
ATOM 1501 C CA . ASN A 1 183 ? -34.238 15.154 22.127 1.00 53.94 183 ASN A CA 1
ATOM 1502 C C . ASN A 1 183 ? -33.581 16.542 21.953 1.00 53.94 183 ASN A C 1
ATOM 1504 O O . ASN A 1 183 ? -32.537 16.780 22.563 1.00 53.94 183 ASN A O 1
ATOM 1508 N N . PRO A 1 184 ? -34.121 17.431 21.098 1.00 50.16 184 PRO A N 1
ATOM 1509 C CA . PRO A 1 184 ? -33.701 18.831 21.074 1.00 50.16 184 PRO A CA 1
ATOM 1510 C C . PRO A 1 184 ? -34.059 19.573 22.371 1.00 50.16 184 PRO A C 1
ATOM 1512 O O . PRO A 1 184 ? -35.094 19.234 22.993 1.00 50.16 184 PRO A O 1
#

Radius of gyration: 18.84 Å; Cα contacts (8 Å, |Δi|>4): 129; chains: 1; bounding box: 52×46×45 Å

Sequence (184 aa):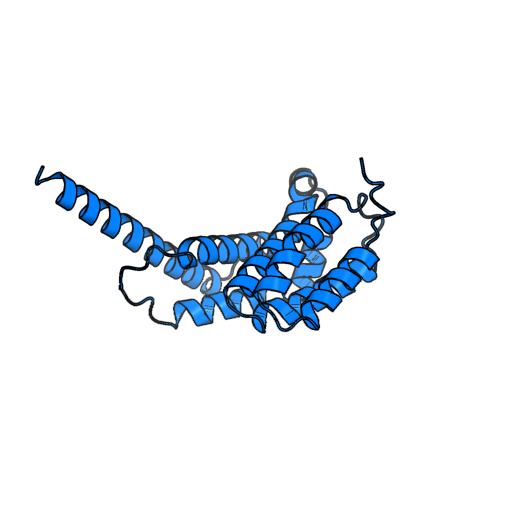
MEHVSNITPRSILSALQAIHITHSEEEILKMIPKLRLIIYNLPQLEPFSHIIRISLIELKNQIGECQNSVQRELINIVAFFAERDNEEYFKGVDNKIYHVLAELHIAEKIWNILRSLANIEIYSGNDQGPFSHFFKLVVRTFSCIYKNRSLDVKDLNICGTVFKSHIIQIINRLREFCDENKNP